Protein AF-A0A1Q4AQT3-F1 (afdb_monomer)

pLDDT: mean 72.64, std 20.9, range [32.38, 95.75]

Structure (mmCIF, N/CA/C/O backbone):
data_AF-A0A1Q4AQT3-F1
#
_entry.id   AF-A0A1Q4AQT3-F1
#
loop_
_atom_site.group_PDB
_atom_site.id
_atom_site.type_symbol
_atom_site.label_atom_id
_atom_site.label_alt_id
_atom_site.label_comp_id
_atom_site.label_asym_id
_atom_site.label_entity_id
_atom_site.label_seq_id
_atom_site.pdbx_PDB_ins_code
_atom_site.Cartn_x
_atom_site.Cartn_y
_atom_site.Cartn_z
_atom_site.occupancy
_atom_site.B_iso_or_equiv
_atom_site.auth_seq_id
_atom_site.auth_comp_id
_atom_site.auth_asym_id
_atom_site.auth_atom_id
_atom_site.pdbx_PDB_model_num
ATOM 1 N N . MET A 1 1 ? 19.530 -66.803 42.879 1.00 42.47 1 MET A N 1
ATOM 2 C CA . MET A 1 1 ? 19.784 -65.352 42.764 1.00 42.47 1 MET A CA 1
ATOM 3 C C . MET A 1 1 ? 18.442 -64.657 42.830 1.00 42.47 1 MET A C 1
ATOM 5 O O . MET A 1 1 ? 17.503 -65.133 42.209 1.00 42.47 1 MET A O 1
ATOM 9 N N . ALA A 1 2 ? 18.347 -63.687 43.731 1.00 37.94 2 ALA A N 1
ATOM 10 C CA . ALA A 1 2 ? 17.126 -63.269 44.401 1.00 37.94 2 ALA A CA 1
ATOM 11 C C . ALA A 1 2 ? 16.173 -62.442 43.528 1.00 37.94 2 ALA A C 1
ATOM 13 O O . ALA A 1 2 ? 16.599 -61.626 42.714 1.00 37.94 2 ALA A O 1
ATOM 14 N N . ALA A 1 3 ? 14.883 -62.666 43.778 1.00 33.12 3 ALA A N 1
ATOM 15 C CA . ALA A 1 3 ? 13.775 -61.797 43.427 1.00 33.12 3 ALA A CA 1
ATOM 16 C C . ALA A 1 3 ? 13.845 -60.489 44.233 1.00 33.12 3 ALA A C 1
ATOM 18 O O . ALA A 1 3 ? 14.214 -60.514 45.408 1.00 33.12 3 ALA A O 1
ATOM 19 N N . SER A 1 4 ? 13.446 -59.367 43.628 1.00 37.72 4 SER A N 1
ATOM 20 C CA . SER A 1 4 ? 13.072 -58.162 44.370 1.00 37.72 4 SER A CA 1
ATOM 21 C C . SER A 1 4 ? 11.569 -57.947 44.248 1.00 37.72 4 SER A C 1
ATOM 23 O O . SER A 1 4 ? 11.053 -57.595 43.186 1.00 37.72 4 SER A O 1
ATOM 25 N N . GLU A 1 5 ? 10.891 -58.196 45.359 1.00 35.53 5 GLU A N 1
ATOM 26 C CA . GLU A 1 5 ? 9.517 -57.808 45.635 1.00 35.53 5 GLU A CA 1
ATOM 27 C C . GLU A 1 5 ? 9.414 -56.284 45.792 1.00 35.53 5 GLU A C 1
ATOM 29 O O . GLU A 1 5 ? 10.330 -55.630 46.290 1.00 35.53 5 GLU A O 1
ATOM 34 N N . GLY A 1 6 ? 8.276 -55.721 45.388 1.00 33.94 6 GLY A N 1
ATOM 35 C CA . GLY A 1 6 ? 8.018 -54.284 45.458 1.00 33.94 6 GLY A CA 1
ATOM 36 C C . GLY A 1 6 ? 6.535 -53.941 45.352 1.00 33.94 6 GLY A C 1
ATOM 37 O O . GLY A 1 6 ? 6.125 -53.262 44.425 1.00 33.94 6 GLY A O 1
ATOM 38 N N . HIS A 1 7 ? 5.757 -54.488 46.286 1.00 34.50 7 HIS A N 1
ATOM 39 C CA . HIS A 1 7 ? 4.522 -53.957 46.883 1.00 34.50 7 HIS A CA 1
ATOM 40 C C . HIS A 1 7 ? 3.523 -53.147 46.021 1.00 34.50 7 HIS A C 1
ATOM 42 O O . HIS A 1 7 ? 3.682 -51.957 45.754 1.00 34.50 7 HIS A O 1
ATOM 48 N N . LEU A 1 8 ? 2.380 -53.791 45.759 1.00 36.34 8 LEU A N 1
ATOM 49 C CA . LEU A 1 8 ? 1.086 -53.168 45.481 1.00 36.34 8 LEU A CA 1
ATOM 50 C C . LEU A 1 8 ? 0.643 -52.313 46.682 1.00 36.34 8 LEU A C 1
ATOM 52 O O . LEU A 1 8 ? 0.476 -52.828 47.785 1.00 36.34 8 LEU A O 1
ATOM 56 N N . SER A 1 9 ? 0.386 -51.023 46.458 1.00 35.62 9 SER A N 1
ATOM 57 C CA . SER A 1 9 ? -0.357 -50.177 47.396 1.00 35.62 9 SER A CA 1
ATOM 58 C C . SER A 1 9 ? -1.504 -49.492 46.662 1.00 35.62 9 SER A C 1
ATOM 60 O O . SER A 1 9 ? -1.314 -48.625 45.811 1.00 35.62 9 SER A O 1
ATOM 62 N N . SER A 1 10 ? -2.708 -49.950 46.994 1.00 36.34 10 SER A N 1
ATOM 63 C CA . SER A 1 10 ? -3.996 -49.400 46.589 1.00 36.34 10 SER A CA 1
ATOM 64 C C . SER A 1 10 ? -4.097 -47.926 46.988 1.00 36.34 10 SER A C 1
ATOM 66 O O . SER A 1 10 ? -3.992 -47.604 48.174 1.00 36.34 10 SER A O 1
ATOM 68 N N . ARG A 1 11 ? -4.403 -47.044 46.031 1.00 34.00 11 ARG A N 1
ATOM 69 C CA . ARG A 1 11 ? -4.959 -45.717 46.320 1.00 34.00 11 ARG A CA 1
ATOM 70 C C . ARG A 1 11 ? -6.089 -45.378 45.351 1.00 34.00 11 ARG A C 1
ATOM 72 O O . ARG A 1 11 ? -5.866 -44.920 44.241 1.00 34.00 11 ARG A O 1
ATOM 79 N N . SER A 1 12 ? -7.292 -45.686 45.832 1.00 34.81 12 SER A N 1
ATOM 80 C CA . SER A 1 12 ? -8.524 -44.890 45.784 1.00 34.81 12 SER A CA 1
ATOM 81 C C . SER A 1 12 ? -8.674 -43.883 44.637 1.00 34.81 12 SER A C 1
ATOM 83 O O . SER A 1 12 ? -8.027 -42.836 44.609 1.00 34.81 12 SER A O 1
ATOM 85 N N . SER A 1 13 ? -9.627 -44.169 43.751 1.00 35.34 13 SER A N 1
ATOM 86 C CA . SER A 1 13 ? -10.216 -43.221 42.810 1.00 35.34 13 SER A CA 1
ATOM 87 C C . SER A 1 13 ? -10.950 -42.108 43.569 1.00 35.34 13 SER A C 1
ATOM 89 O O . SER A 1 13 ? -12.086 -42.290 44.005 1.00 35.34 13 SER A O 1
ATOM 91 N N . SER A 1 14 ? -10.314 -40.945 43.718 1.00 33.34 14 SER A N 1
ATOM 92 C CA . SER A 1 14 ? -10.990 -39.729 44.173 1.00 33.34 14 SER A CA 1
ATOM 93 C C . SER A 1 14 ? -11.465 -38.942 42.958 1.00 33.34 14 SER A C 1
ATOM 95 O O . SER A 1 14 ? -10.673 -38.328 42.247 1.00 33.34 14 SER A O 1
ATOM 97 N N . TRP A 1 15 ? -12.771 -38.978 42.730 1.00 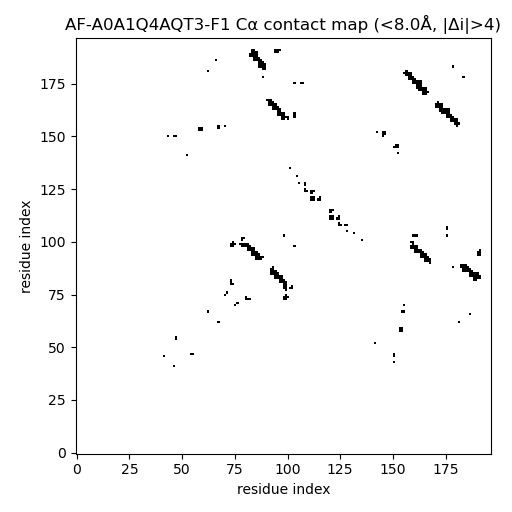33.69 15 TRP A N 1
ATOM 98 C CA . TRP A 1 15 ? -13.473 -38.074 41.832 1.00 33.69 15 TRP A CA 1
ATOM 99 C C . TRP A 1 15 ? -13.241 -36.637 42.317 1.00 33.69 15 TRP A C 1
ATOM 101 O O . TRP A 1 15 ? -13.502 -36.333 43.480 1.00 33.69 15 TRP A O 1
ATOM 111 N N . MET A 1 16 ? -12.705 -35.765 41.461 1.00 32.38 16 MET A N 1
ATOM 112 C CA . MET A 1 16 ? -12.686 -34.330 41.740 1.00 32.38 16 MET A CA 1
ATOM 113 C C . MET A 1 16 ? -14.090 -33.782 41.508 1.00 32.38 16 MET A C 1
ATOM 115 O O . MET A 1 16 ? -14.591 -33.747 40.386 1.00 32.38 16 MET A O 1
ATOM 119 N N . THR A 1 17 ? -14.724 -33.389 42.604 1.00 38.00 17 THR A N 1
ATOM 120 C CA . THR A 1 17 ? -15.973 -32.640 42.642 1.00 38.00 17 THR A CA 1
ATOM 121 C C . THR A 1 17 ? -15.803 -31.326 41.881 1.00 38.00 17 THR A C 1
ATOM 123 O O . THR A 1 17 ? -14.901 -30.544 42.177 1.00 38.00 17 THR A O 1
ATOM 126 N N . VAL A 1 18 ? -16.676 -31.079 40.906 1.00 35.31 18 VAL A N 1
ATOM 127 C CA . VAL A 1 18 ? -16.859 -29.759 40.295 1.00 35.31 18 VAL A CA 1
ATOM 128 C C . VAL A 1 18 ? -17.444 -28.844 41.367 1.00 35.31 18 VAL A C 1
ATOM 130 O O . VAL A 1 18 ? -18.598 -29.004 41.759 1.00 35.31 18 VAL A O 1
ATOM 133 N N . THR A 1 19 ? -16.643 -27.912 41.875 1.00 37.34 19 THR A N 1
ATOM 134 C CA . THR A 1 19 ? -17.128 -26.853 42.763 1.00 37.34 19 THR A CA 1
ATOM 135 C C . THR A 1 19 ? -17.865 -25.822 41.913 1.00 37.34 19 THR A C 1
ATOM 137 O O . THR A 1 19 ? -17.249 -24.983 41.261 1.00 37.34 19 THR A O 1
ATOM 140 N N . THR A 1 20 ? -19.192 -25.904 41.889 1.00 41.31 20 THR A N 1
ATOM 141 C CA . THR A 1 20 ? -20.063 -24.831 41.400 1.00 41.31 20 THR A CA 1
ATOM 142 C C . THR A 1 20 ? -19.914 -23.614 42.313 1.00 41.31 20 THR A C 1
ATOM 144 O O . THR A 1 20 ? -20.134 -23.717 43.521 1.00 41.31 20 THR A O 1
ATOM 147 N N . LEU A 1 21 ? -19.520 -22.475 41.741 1.00 38.47 21 LEU A N 1
ATOM 148 C CA . LEU A 1 21 ? -19.546 -21.175 42.414 1.00 38.47 21 LEU A CA 1
ATOM 149 C C . LEU A 1 21 ? -21.006 -20.809 42.759 1.00 38.47 21 LEU A C 1
ATOM 151 O O . LEU A 1 21 ? -21.886 -21.062 41.935 1.00 38.47 21 LEU A O 1
ATOM 155 N N . PRO A 1 22 ? -21.294 -20.245 43.945 1.00 36.78 22 PRO A N 1
ATOM 156 C CA . PRO A 1 22 ? -22.643 -19.808 44.292 1.00 36.78 22 PRO A CA 1
ATOM 157 C C . PRO A 1 22 ? -23.070 -18.608 43.429 1.00 36.78 22 PRO A C 1
ATOM 159 O O . PRO A 1 22 ? -22.355 -17.615 43.336 1.00 36.78 22 PRO A O 1
ATOM 162 N N . GLU A 1 23 ? -24.261 -18.692 42.831 1.00 45.12 23 GLU A N 1
ATOM 163 C CA . GLU A 1 23 ? -24.862 -17.734 41.878 1.00 45.12 23 GLU A CA 1
ATOM 164 C C . GLU A 1 23 ? -25.241 -16.353 42.465 1.00 45.12 23 GLU A C 1
ATOM 166 O O . GLU A 1 23 ? -26.038 -15.634 41.875 1.00 45.12 23 GLU A O 1
ATOM 171 N N . ASN A 1 24 ? -24.677 -15.933 43.601 1.00 40.66 24 ASN A N 1
ATOM 172 C CA . ASN A 1 24 ? -25.123 -14.732 44.328 1.00 40.66 24 ASN A CA 1
ATOM 173 C C . ASN A 1 24 ? -24.112 -13.570 44.389 1.00 40.66 24 ASN A C 1
ATOM 175 O O . ASN A 1 24 ? -24.280 -12.662 45.198 1.00 40.66 24 ASN A O 1
ATOM 179 N N . GLU A 1 25 ? -23.098 -13.542 43.521 1.00 39.47 25 GLU A N 1
ATOM 180 C CA . GLU A 1 25 ? -22.158 -12.404 43.403 1.00 39.47 25 GLU A CA 1
ATOM 181 C C . GLU A 1 25 ? -22.228 -11.669 42.051 1.00 39.47 25 GLU A C 1
ATOM 183 O O . GLU A 1 25 ? -21.318 -10.920 41.701 1.00 39.47 25 GLU A O 1
ATOM 188 N N . VAL A 1 26 ? -23.315 -11.832 41.287 1.00 40.09 26 VAL A N 1
ATOM 189 C CA . VAL A 1 26 ? -23.472 -11.159 39.979 1.00 40.09 26 VAL A CA 1
ATOM 190 C C . VAL A 1 26 ? -24.289 -9.857 40.037 1.00 40.09 26 VAL A C 1
ATOM 192 O O . VAL A 1 26 ? -24.262 -9.097 39.075 1.00 40.09 26 VAL A O 1
ATOM 195 N N . ASP A 1 27 ? -24.913 -9.526 41.174 1.00 37.78 27 ASP A N 1
ATOM 196 C CA . ASP A 1 27 ? -25.801 -8.349 41.303 1.00 37.78 27 ASP A CA 1
ATOM 197 C C . ASP A 1 27 ? -25.229 -7.176 42.128 1.00 37.78 27 ASP A C 1
ATOM 199 O O . ASP A 1 27 ? -25.892 -6.159 42.311 1.00 37.78 27 ASP A O 1
ATOM 203 N N . ALA A 1 28 ? -23.977 -7.246 42.594 1.00 36.47 28 ALA A N 1
ATOM 204 C CA . ALA A 1 28 ? -23.379 -6.189 43.429 1.00 36.47 28 ALA A CA 1
ATOM 205 C C . ALA A 1 28 ? -22.453 -5.202 42.684 1.00 36.47 28 ALA A C 1
ATOM 207 O O . ALA A 1 28 ? -21.802 -4.373 43.319 1.00 36.47 28 ALA A O 1
ATOM 208 N N . LEU A 1 29 ? -22.389 -5.250 41.348 1.00 34.78 29 LEU A N 1
ATOM 209 C CA . LEU A 1 29 ? -21.601 -4.304 40.533 1.00 34.78 29 LEU A CA 1
ATOM 210 C C . LEU A 1 29 ? -22.451 -3.382 39.645 1.00 34.78 29 LEU A C 1
ATOM 212 O O . LEU A 1 29 ? -21.908 -2.710 38.770 1.00 34.78 29 LEU A O 1
ATOM 216 N N . GLN A 1 30 ? -23.766 -3.311 39.875 1.00 40.88 30 GLN A N 1
ATOM 217 C CA . GLN A 1 30 ? -24.669 -2.485 39.067 1.00 40.88 30 GLN A CA 1
ATOM 218 C C . GLN A 1 30 ? -25.061 -1.125 39.657 1.00 40.88 30 GLN A C 1
ATOM 220 O O . GLN A 1 30 ? -25.761 -0.392 38.971 1.00 40.88 30 GLN A O 1
ATOM 225 N N . ASP A 1 31 ? -24.580 -0.722 40.838 1.00 39.50 31 ASP A N 1
ATOM 226 C CA . ASP A 1 31 ? -25.084 0.516 41.462 1.00 39.50 31 ASP A CA 1
ATOM 227 C C . ASP A 1 31 ? -24.009 1.383 42.140 1.00 39.50 31 ASP A C 1
ATOM 229 O O . ASP A 1 31 ? -24.097 1.786 43.299 1.00 39.50 31 ASP A O 1
ATOM 233 N N . ALA A 1 32 ? -22.965 1.712 41.378 1.00 38.25 32 ALA A N 1
ATOM 234 C CA . ALA A 1 32 ? -22.035 2.786 41.728 1.00 38.25 32 ALA A CA 1
ATOM 235 C C . ALA A 1 32 ? -21.710 3.665 40.510 1.00 38.25 32 ALA A C 1
ATOM 237 O O . ALA A 1 32 ? -20.553 3.834 40.130 1.00 38.25 32 ALA A O 1
ATOM 238 N N . SER A 1 33 ? -22.734 4.255 39.887 1.00 41.19 33 SER A N 1
ATOM 239 C CA . SER A 1 33 ? -22.542 5.392 38.975 1.00 41.19 33 SER A CA 1
ATOM 240 C C . SER A 1 33 ? -23.456 6.567 39.322 1.00 41.19 33 SER A C 1
ATOM 242 O O . SER A 1 33 ? -24.124 7.135 38.464 1.00 41.19 33 SER A O 1
ATOM 244 N N . SER A 1 34 ? -23.434 6.968 40.589 1.00 42.50 34 SER A N 1
ATOM 245 C CA . SER A 1 34 ? -23.848 8.306 41.016 1.00 42.50 34 SER A CA 1
ATOM 246 C C . SER A 1 34 ? -22.593 9.164 41.171 1.00 42.50 34 SER A C 1
ATOM 248 O O . SER A 1 34 ? -22.177 9.492 42.277 1.00 42.50 34 SER A O 1
ATOM 250 N N . VAL A 1 35 ? -21.936 9.466 40.048 1.00 43.50 35 VAL A N 1
ATOM 251 C CA . VAL A 1 35 ? -20.920 10.523 39.973 1.00 43.50 35 VAL A CA 1
ATOM 252 C C . VAL A 1 35 ? -21.455 11.562 39.001 1.00 43.50 35 VAL A C 1
ATOM 254 O O . VAL A 1 35 ? -21.313 11.439 37.785 1.00 43.50 35 VAL A O 1
ATOM 257 N N . GLU A 1 36 ? -22.125 12.566 39.558 1.00 41.94 36 GLU A N 1
ATOM 258 C CA . GLU A 1 36 ? -22.440 13.805 38.859 1.00 41.94 36 GLU A CA 1
ATOM 259 C C . GLU A 1 36 ? -21.141 14.405 38.292 1.00 41.94 36 GLU A C 1
ATOM 261 O O . GLU A 1 36 ? -20.148 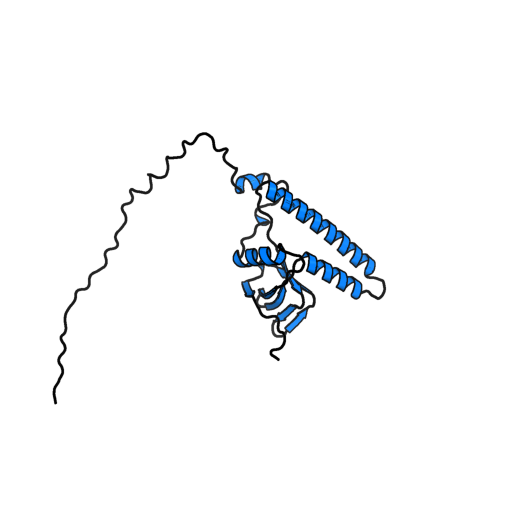14.548 39.006 1.00 41.94 36 GLU A O 1
ATOM 266 N N . GLY A 1 37 ? -21.134 14.745 36.999 1.00 40.88 37 GLY A N 1
ATOM 267 C CA . GLY A 1 37 ? -20.119 15.634 36.422 1.00 40.88 37 GLY A CA 1
ATOM 268 C C . GLY A 1 37 ? -19.136 15.055 35.399 1.00 40.88 37 GLY A C 1
ATOM 269 O O . GLY A 1 37 ? -18.230 15.775 34.991 1.00 40.88 37 GLY A O 1
ATOM 270 N N . ARG A 1 38 ? -19.289 13.815 34.917 1.00 41.56 38 ARG A N 1
ATOM 271 C CA . ARG A 1 38 ? -18.627 13.410 33.662 1.00 41.56 38 ARG A CA 1
ATOM 272 C C . ARG A 1 38 ? -19.592 13.641 32.510 1.00 41.56 38 ARG A C 1
ATOM 274 O O . ARG A 1 38 ? -20.551 12.889 32.367 1.00 41.56 38 ARG A O 1
ATOM 281 N N . GLU A 1 39 ? -19.346 14.667 31.693 1.00 42.25 39 GLU A N 1
ATOM 282 C CA . GLU A 1 39 ? -19.913 14.704 30.342 1.00 42.25 39 GLU A CA 1
ATOM 283 C C . GLU A 1 39 ? -19.622 13.345 29.704 1.00 42.25 39 GLU A C 1
ATOM 285 O O . GLU A 1 39 ? -18.462 12.961 29.539 1.00 42.25 39 GLU A O 1
ATOM 290 N N . ALA A 1 40 ? -20.672 12.566 29.448 1.00 48.94 40 ALA A N 1
ATOM 291 C CA . ALA A 1 40 ? -20.530 11.262 28.835 1.00 48.94 40 ALA A CA 1
ATOM 292 C C . ALA A 1 40 ? -19.932 11.487 27.448 1.00 48.94 40 ALA A C 1
ATOM 294 O O . ALA A 1 40 ? -20.628 11.931 26.533 1.00 48.94 40 ALA A O 1
ATOM 295 N N . THR A 1 41 ? -18.632 11.223 27.297 1.00 55.06 41 THR A N 1
ATOM 296 C CA . THR A 1 41 ? -17.989 11.266 25.990 1.00 55.06 41 THR A CA 1
ATOM 297 C C . THR A 1 41 ? -18.774 10.308 25.100 1.00 55.06 41 THR A C 1
ATOM 299 O O . THR A 1 41 ? -18.902 9.129 25.451 1.00 55.06 41 THR A O 1
ATOM 302 N N . PRO A 1 42 ? -19.383 10.785 24.001 1.00 59.44 42 PRO A N 1
ATOM 303 C CA . PRO A 1 42 ? -20.221 9.930 23.185 1.00 59.44 42 PRO A CA 1
ATOM 304 C C . PRO A 1 42 ? -19.388 8.740 22.717 1.00 59.44 42 PRO A C 1
ATOM 306 O O . PRO A 1 42 ? -18.285 8.914 22.195 1.00 59.44 42 PRO A O 1
ATOM 309 N N . SER A 1 43 ? -19.922 7.533 22.922 1.00 63.38 43 SER A N 1
ATOM 310 C CA . SER A 1 43 ? -19.322 6.298 22.413 1.00 63.38 43 SER A CA 1
ATOM 311 C C . SER A 1 43 ? -18.940 6.479 20.943 1.00 63.38 43 SER A C 1
ATOM 313 O O . SER A 1 43 ? -19.679 7.116 20.186 1.00 63.38 43 SER A O 1
ATOM 315 N N . LYS A 1 44 ? -17.824 5.881 20.506 1.00 60.00 44 LYS A N 1
ATOM 316 C CA . LYS A 1 44 ? -17.385 5.910 19.099 1.00 60.00 44 LYS A CA 1
ATOM 317 C C . LYS A 1 44 ? -18.511 5.521 18.127 1.00 60.00 44 LYS A C 1
ATOM 319 O O . LYS A 1 44 ? -18.611 6.073 17.037 1.00 60.00 44 LYS A O 1
ATOM 324 N N . VAL A 1 45 ? -19.430 4.650 18.556 1.00 58.78 45 VAL A N 1
ATOM 325 C CA . VAL A 1 45 ? -20.635 4.261 17.801 1.00 58.78 45 VAL A CA 1
ATOM 326 C C . VAL A 1 45 ? -21.606 5.434 17.592 1.00 58.78 45 VAL A C 1
ATOM 328 O O . VAL A 1 45 ? -22.173 5.584 16.512 1.00 58.78 45 VAL A O 1
ATOM 331 N N . ALA A 1 46 ? -21.797 6.283 18.605 1.00 59.03 46 ALA A N 1
ATOM 332 C CA . ALA A 1 46 ? -22.638 7.476 18.516 1.00 59.03 46 ALA A CA 1
ATOM 333 C C . ALA A 1 46 ? -21.984 8.575 17.663 1.00 59.03 46 ALA A C 1
ATOM 335 O O . ALA A 1 46 ? -22.692 9.268 16.932 1.00 59.03 46 ALA A O 1
ATOM 336 N N . LYS A 1 47 ? -20.647 8.690 17.702 1.00 61.53 47 LYS A N 1
ATOM 337 C CA . LYS A 1 47 ? -19.889 9.623 16.854 1.00 61.53 47 LYS A CA 1
ATOM 338 C C . LYS A 1 47 ? -19.973 9.258 15.359 1.00 61.53 47 LYS A C 1
ATOM 340 O O . LYS A 1 47 ? -20.228 10.141 14.549 1.00 61.53 47 LYS A O 1
ATOM 345 N N . ARG A 1 48 ? -19.896 7.966 14.993 1.00 61.75 48 ARG A N 1
ATOM 346 C CA . ARG A 1 48 ? -20.007 7.498 13.587 1.00 61.75 48 ARG A CA 1
ATOM 347 C C . ARG A 1 48 ? -21.332 7.852 12.897 1.00 61.75 48 ARG A C 1
ATOM 349 O O . ARG A 1 48 ? -21.366 8.021 11.689 1.00 61.75 48 ARG A O 1
ATOM 356 N N . LYS A 1 49 ? -22.442 8.009 13.631 1.00 63.50 49 LYS A N 1
ATOM 357 C CA . LYS A 1 49 ? -23.725 8.444 13.032 1.00 63.50 49 LYS A CA 1
ATOM 358 C C . LYS A 1 49 ? -23.730 9.911 12.579 1.00 63.50 49 LYS A C 1
ATOM 360 O O . LYS A 1 49 ? -24.635 10.310 11.854 1.00 63.50 49 LYS A O 1
ATOM 365 N N . LYS A 1 50 ? -22.764 10.709 13.037 1.00 70.00 50 LYS A N 1
ATOM 366 C CA . LYS A 1 50 ? -22.559 12.116 12.671 1.00 70.00 50 LYS A CA 1
ATOM 367 C C . LYS A 1 50 ? -21.154 12.314 12.094 1.00 70.00 50 LYS A C 1
ATOM 369 O O . LYS A 1 50 ? -20.534 13.343 12.342 1.00 70.00 50 LYS A O 1
ATOM 374 N N . ASP A 1 51 ? -20.642 11.301 11.399 1.00 77.00 51 ASP A N 1
ATOM 375 C CA . ASP A 1 51 ? -19.302 11.336 10.831 1.00 77.00 51 ASP A CA 1
ATOM 376 C C . ASP A 1 51 ? -19.211 12.459 9.774 1.00 77.00 51 ASP A C 1
ATOM 378 O O . ASP A 1 51 ? -19.960 12.422 8.792 1.00 77.00 51 ASP A O 1
ATOM 382 N N . PRO A 1 52 ? -18.347 13.475 9.964 1.00 80.56 52 PRO A N 1
ATOM 383 C CA . PRO A 1 52 ? -18.241 14.607 9.042 1.00 80.56 52 PRO A CA 1
ATOM 384 C C . PRO A 1 52 ? -17.684 14.208 7.670 1.00 80.56 52 PRO A C 1
ATOM 386 O O . PRO A 1 52 ? -17.865 14.950 6.707 1.00 80.56 52 PRO A O 1
ATOM 389 N N . ASP A 1 53 ? -17.030 13.049 7.576 1.00 82.56 53 ASP A N 1
ATOM 390 C CA . ASP A 1 53 ? -16.447 12.523 6.345 1.00 82.56 53 ASP A CA 1
ATOM 391 C C . ASP A 1 53 ? -17.390 11.526 5.642 1.00 82.56 53 ASP A C 1
ATOM 393 O O . ASP A 1 53 ? -17.051 10.985 4.592 1.00 82.56 53 ASP A O 1
ATOM 397 N N . GLY A 1 54 ? -18.584 11.280 6.203 1.00 84.50 54 GLY A N 1
ATOM 398 C CA . GLY A 1 54 ? -19.593 10.386 5.624 1.00 84.50 54 GLY A CA 1
ATOM 399 C C . GLY A 1 54 ? -19.235 8.900 5.688 1.00 84.50 54 GLY A C 1
ATOM 400 O O . GLY A 1 54 ? -19.873 8.098 5.007 1.00 84.50 54 GLY A O 1
ATOM 401 N N . LEU A 1 55 ? -18.232 8.532 6.491 1.00 84.19 55 LEU A N 1
ATOM 402 C CA . LEU A 1 55 ? -17.775 7.153 6.624 1.00 84.19 55 LEU A CA 1
ATOM 403 C C . LEU A 1 55 ? -18.795 6.293 7.381 1.00 84.19 55 LEU A C 1
ATOM 405 O O . LEU A 1 55 ? -19.384 6.682 8.391 1.00 84.19 55 LEU A O 1
ATOM 409 N N . THR A 1 56 ? -18.982 5.091 6.866 1.00 83.12 56 THR A N 1
ATOM 410 C CA . THR A 1 56 ? -19.933 4.075 7.309 1.00 83.12 56 THR A CA 1
ATOM 411 C C . THR A 1 56 ? -19.223 2.968 8.088 1.00 83.12 56 THR A C 1
ATOM 413 O O . THR A 1 56 ? -18.024 3.036 8.349 1.00 83.12 56 THR A O 1
ATOM 416 N N . LYS A 1 57 ? -19.952 1.936 8.534 1.00 78.25 57 LYS A N 1
ATOM 417 C CA . LYS A 1 57 ? -19.326 0.801 9.236 1.00 78.25 57 LYS A CA 1
ATOM 418 C C . LYS A 1 57 ? -18.525 -0.064 8.261 1.00 78.25 57 LYS A C 1
ATOM 420 O O . LYS A 1 57 ? -17.528 -0.659 8.654 1.00 78.25 57 LYS A O 1
ATOM 425 N N . GLU A 1 58 ? -18.975 -0.114 7.017 1.00 80.38 58 GLU A N 1
ATOM 426 C CA . GLU A 1 58 ? -18.422 -0.882 5.911 1.00 80.38 58 GLU A CA 1
ATOM 427 C C . GLU A 1 58 ? -17.011 -0.400 5.538 1.00 80.38 58 GLU A C 1
ATOM 429 O O . GLU A 1 58 ? -16.178 -1.209 5.146 1.00 80.38 58 GLU A O 1
ATOM 434 N N . ASP A 1 59 ? -16.700 0.875 5.792 1.00 80.75 59 ASP A N 1
ATOM 435 C CA . ASP A 1 59 ? -15.352 1.446 5.649 1.00 80.75 59 ASP A CA 1
ATOM 436 C C . ASP A 1 59 ? -14.360 0.937 6.720 1.00 80.75 59 ASP A C 1
ATOM 438 O O . ASP A 1 59 ? -13.164 1.233 6.682 1.00 80.75 59 ASP A O 1
ATOM 442 N N . PHE A 1 60 ? -14.841 0.152 7.693 1.00 80.69 60 PHE A N 1
ATOM 443 C CA . PHE A 1 60 ? -14.048 -0.446 8.765 1.00 80.69 60 PHE A CA 1
ATOM 444 C C . PHE A 1 60 ? -14.233 -1.973 8.791 1.00 80.69 60 PHE A C 1
ATOM 446 O O . PHE A 1 60 ? -14.822 -2.497 9.746 1.00 80.69 60 PHE A O 1
ATOM 453 N N . PRO A 1 61 ? -13.733 -2.705 7.776 1.00 74.12 61 PRO A N 1
ATOM 454 C CA . PRO A 1 61 ? -13.817 -4.162 7.754 1.00 74.12 61 PRO A CA 1
ATOM 455 C C . PRO A 1 61 ? -13.071 -4.784 8.950 1.00 74.12 61 PRO A C 1
ATOM 457 O O . PRO A 1 61 ? -12.180 -4.133 9.506 1.00 74.12 61 PRO A O 1
ATOM 460 N N . PRO A 1 62 ? -13.425 -6.017 9.373 1.00 64.25 62 PRO A N 1
ATOM 461 C CA . PRO A 1 62 ? -12.659 -6.798 10.348 1.00 64.25 62 PRO A CA 1
ATOM 462 C C . PRO A 1 62 ? -11.224 -7.034 9.860 1.00 64.25 62 PRO A C 1
ATOM 464 O O . PRO A 1 62 ? -11.019 -7.272 8.675 1.00 64.25 62 PRO A O 1
ATOM 467 N N . ARG A 1 63 ? -10.239 -6.971 10.764 1.00 71.31 63 ARG A N 1
ATOM 468 C CA . ARG A 1 63 ? -8.815 -6.864 10.395 1.00 71.31 63 ARG A CA 1
ATOM 469 C C . ARG A 1 63 ? -7.958 -7.881 11.131 1.00 71.31 63 ARG A C 1
ATOM 471 O O . ARG A 1 63 ? -8.223 -8.199 12.291 1.00 71.31 63 ARG A O 1
ATOM 478 N N . ASP A 1 64 ? -6.874 -8.297 10.484 1.00 83.69 64 ASP A N 1
ATOM 479 C CA . ASP A 1 64 ? -5.691 -8.779 11.192 1.00 83.69 64 ASP A CA 1
ATOM 480 C C . ASP A 1 64 ? -5.025 -7.575 11.878 1.00 83.69 64 ASP A C 1
ATOM 482 O O . ASP A 1 64 ? -4.330 -6.773 11.250 1.00 83.69 64 ASP A O 1
ATOM 486 N N . PHE A 1 65 ? -5.281 -7.435 13.180 1.00 82.56 65 PHE A N 1
ATOM 487 C CA . PHE A 1 65 ? -4.755 -6.339 13.992 1.00 82.56 65 PHE A CA 1
ATOM 488 C C . PHE A 1 65 ? -3.220 -6.279 13.979 1.00 82.56 65 PHE A C 1
ATOM 490 O O . PHE A 1 65 ? -2.648 -5.192 14.000 1.00 82.56 65 PHE A O 1
ATOM 497 N N . ALA A 1 66 ? -2.536 -7.427 13.934 1.00 86.38 66 ALA A N 1
ATOM 498 C CA . ALA A 1 66 ? -1.078 -7.456 13.965 1.00 86.38 66 ALA A CA 1
ATOM 499 C C . ALA A 1 66 ? -0.486 -6.932 12.650 1.00 86.38 66 ALA A C 1
ATOM 501 O O . ALA A 1 66 ? 0.462 -6.143 12.674 1.00 86.38 66 ALA A O 1
ATOM 502 N N . LEU A 1 67 ? -1.082 -7.313 11.517 1.00 86.94 67 LEU A N 1
ATOM 503 C CA . LEU A 1 67 ? -0.706 -6.781 10.210 1.00 86.94 67 LEU A CA 1
ATOM 504 C C . LEU A 1 67 ? -0.975 -5.277 10.121 1.00 86.94 67 LEU A C 1
ATOM 506 O O . LEU A 1 67 ? -0.141 -4.527 9.623 1.00 86.94 67 LEU A O 1
ATOM 510 N N . GLU A 1 68 ? -2.112 -4.817 10.637 1.00 80.69 68 GLU A N 1
ATOM 511 C CA . GLU A 1 68 ? -2.448 -3.396 10.639 1.00 80.69 68 GLU A CA 1
ATOM 512 C C . GLU A 1 68 ? -1.470 -2.572 11.479 1.00 80.69 68 GLU A C 1
ATOM 514 O O . GLU A 1 68 ? -0.990 -1.545 11.010 1.00 80.69 68 GLU A O 1
ATOM 519 N N . VAL A 1 69 ? -1.125 -3.026 12.687 1.00 81.00 69 VAL A N 1
ATOM 520 C CA . VAL A 1 69 ? -0.126 -2.351 13.528 1.00 81.00 69 VAL A CA 1
ATOM 521 C C . VAL A 1 69 ? 1.225 -2.305 12.822 1.00 81.00 69 VAL A C 1
ATOM 523 O O . VAL A 1 69 ? 1.872 -1.259 12.804 1.00 81.00 69 VAL A O 1
ATOM 526 N N . LEU A 1 70 ? 1.644 -3.411 12.205 1.00 83.25 70 LEU A N 1
ATOM 527 C CA . LEU A 1 70 ? 2.883 -3.454 11.438 1.00 83.25 70 LEU A CA 1
ATOM 528 C C . LEU A 1 70 ? 2.872 -2.423 10.304 1.00 83.25 70 LEU A C 1
ATOM 530 O O . LEU A 1 70 ? 3.841 -1.677 10.147 1.00 83.25 70 LEU A O 1
ATOM 534 N N . LEU A 1 71 ? 1.794 -2.380 9.521 1.00 78.12 71 LEU A N 1
ATOM 535 C CA . LEU A 1 71 ? 1.647 -1.434 8.423 1.00 78.12 71 LEU A CA 1
ATOM 536 C C . LEU A 1 71 ? 1.548 -0.001 8.945 1.00 78.12 71 LEU A C 1
ATOM 538 O O . LEU A 1 71 ? 2.196 0.862 8.384 1.00 78.12 71 LEU A O 1
ATOM 542 N N . GLY A 1 72 ? 0.861 0.270 10.051 1.00 71.69 72 GLY A N 1
ATOM 543 C CA . GLY A 1 72 ? 0.857 1.595 10.677 1.00 71.69 72 GLY A CA 1
ATOM 544 C C . GLY A 1 72 ? 2.264 2.045 11.084 1.00 71.69 72 GLY A C 1
ATOM 545 O O . GLY A 1 72 ? 2.679 3.156 10.781 1.00 71.69 72 GLY A O 1
ATOM 546 N N . LEU A 1 73 ? 3.066 1.164 11.688 1.00 68.50 73 LEU A N 1
ATOM 547 C CA . LEU A 1 73 ? 4.440 1.494 12.086 1.00 68.50 73 LEU A CA 1
ATOM 548 C C . LEU A 1 73 ? 5.383 1.667 10.887 1.00 68.50 73 LEU A C 1
ATOM 550 O O . LEU A 1 73 ? 6.249 2.536 10.887 1.00 68.50 73 LEU A O 1
ATOM 554 N N . THR A 1 74 ? 5.249 0.836 9.859 1.00 62.28 74 THR A N 1
ATOM 555 C CA . THR A 1 74 ? 6.164 0.864 8.708 1.00 62.28 74 THR A CA 1
ATOM 556 C C . THR A 1 74 ? 5.737 1.868 7.646 1.00 62.28 74 THR A C 1
ATOM 558 O O . THR A 1 74 ? 6.594 2.520 7.067 1.00 62.28 74 THR A O 1
ATOM 561 N N . VAL A 1 75 ? 4.441 2.050 7.418 1.00 59.44 75 VAL A N 1
ATOM 562 C CA . VAL A 1 75 ? 3.881 2.916 6.375 1.00 59.44 75 VAL A CA 1
ATOM 563 C C . VAL A 1 75 ? 3.666 4.337 6.902 1.00 59.44 75 VAL A C 1
ATOM 565 O O . VAL A 1 75 ? 4.007 5.252 6.172 1.00 59.44 75 VAL A O 1
ATOM 568 N N . ASP A 1 76 ? 3.211 4.580 8.140 1.00 57.97 76 ASP A N 1
ATOM 569 C CA . ASP A 1 76 ? 2.929 5.965 8.586 1.00 57.97 76 ASP A CA 1
ATOM 570 C C . ASP A 1 76 ? 4.137 6.716 9.181 1.00 57.97 76 ASP A C 1
ATOM 572 O O . ASP A 1 76 ? 4.100 7.945 9.268 1.00 57.97 76 ASP A O 1
ATOM 576 N N . LEU A 1 77 ? 5.220 6.036 9.588 1.00 52.12 77 LEU A N 1
ATOM 577 C CA . LEU A 1 77 ? 6.342 6.707 10.272 1.00 52.12 77 LEU A CA 1
ATOM 578 C C . LEU A 1 77 ? 7.344 7.400 9.327 1.00 52.12 77 LEU A C 1
ATOM 580 O O . LEU A 1 77 ? 8.056 8.300 9.771 1.00 52.12 77 LEU A O 1
ATOM 584 N N . SER A 1 78 ? 7.419 7.015 8.046 1.00 62.94 78 SER A N 1
ATOM 585 C CA . SER A 1 78 ? 8.218 7.702 7.014 1.00 62.94 78 SER A CA 1
ATOM 586 C C . SER A 1 78 ? 7.930 7.148 5.615 1.00 62.94 78 SER A C 1
ATOM 588 O O . SER A 1 78 ? 7.764 5.943 5.439 1.00 62.94 78 SER A O 1
ATOM 590 N N . VAL A 1 79 ? 7.960 8.010 4.592 1.00 64.62 79 VAL A N 1
ATOM 591 C CA . VAL A 1 79 ? 7.850 7.615 3.170 1.00 64.62 79 VAL A CA 1
ATOM 592 C C . VAL A 1 79 ? 8.997 6.691 2.737 1.00 64.62 79 VAL A C 1
ATOM 594 O O . VAL A 1 79 ? 8.828 5.904 1.806 1.00 64.62 79 VAL A O 1
ATOM 597 N N . ASP A 1 80 ? 10.136 6.753 3.429 1.00 72.38 80 ASP A N 1
ATOM 598 C CA . ASP A 1 80 ? 11.341 5.984 3.101 1.00 72.38 80 ASP A CA 1
ATOM 599 C C . ASP A 1 80 ? 11.429 4.633 3.824 1.00 72.38 80 ASP A C 1
ATOM 601 O O . ASP A 1 80 ? 12.348 3.850 3.571 1.00 72.38 80 ASP A O 1
ATOM 605 N N . ASN A 1 81 ? 10.478 4.329 4.707 1.00 81.06 81 ASN A N 1
ATOM 606 C CA . ASN A 1 81 ? 10.438 3.038 5.374 1.00 81.06 81 ASN A CA 1
ATOM 607 C C . ASN A 1 81 ? 10.086 1.926 4.379 1.00 81.06 81 ASN A C 1
ATOM 609 O O . ASN A 1 81 ? 9.175 2.038 3.553 1.00 81.06 81 ASN A O 1
ATOM 613 N N . ALA A 1 82 ? 10.818 0.826 4.496 1.00 86.69 82 ALA A N 1
ATOM 614 C CA . ALA A 1 82 ? 10.691 -0.329 3.633 1.00 86.69 82 ALA A CA 1
ATOM 615 C C . ALA A 1 82 ? 10.934 -1.599 4.450 1.00 86.69 82 ALA A C 1
ATOM 617 O O . ALA A 1 82 ? 11.855 -1.644 5.266 1.00 86.69 82 ALA A O 1
ATOM 618 N N . ILE A 1 83 ? 10.126 -2.635 4.227 1.00 88.25 83 ILE A N 1
ATOM 619 C CA . ILE A 1 83 ? 10.264 -3.908 4.936 1.00 88.25 83 ILE A CA 1
ATOM 620 C C . ILE A 1 83 ? 10.107 -5.088 3.982 1.00 88.25 83 ILE A C 1
ATOM 622 O O . ILE A 1 83 ? 9.168 -5.148 3.194 1.00 88.25 83 ILE A O 1
ATOM 626 N N . GLY A 1 84 ? 11.037 -6.040 4.052 1.00 91.62 84 GLY A N 1
ATOM 627 C CA . GLY A 1 84 ? 10.897 -7.316 3.357 1.00 91.62 84 GLY A CA 1
ATOM 628 C C . GLY A 1 84 ? 9.745 -8.109 3.965 1.00 91.62 84 GLY A C 1
ATOM 629 O O . GLY A 1 84 ? 9.725 -8.344 5.177 1.00 91.62 84 GLY A O 1
ATOM 630 N N . MET A 1 85 ? 8.784 -8.504 3.139 1.00 92.31 85 MET A N 1
ATOM 631 C CA . MET A 1 85 ? 7.582 -9.185 3.596 1.00 92.31 85 MET A CA 1
ATOM 632 C C . MET A 1 85 ? 7.084 -10.170 2.549 1.00 92.31 85 MET A C 1
ATOM 634 O O . MET A 1 85 ? 7.193 -9.938 1.345 1.00 92.31 85 MET A O 1
ATOM 638 N N . SER A 1 86 ? 6.489 -11.251 3.040 1.00 95.12 86 SER A N 1
ATOM 639 C CA . SER A 1 86 ? 5.753 -12.208 2.228 1.00 95.12 86 SER A CA 1
ATOM 640 C C . SER A 1 86 ? 4.305 -12.297 2.693 1.00 95.12 86 SER A C 1
ATOM 642 O O . SER A 1 86 ? 4.029 -12.242 3.891 1.00 95.12 86 SER A O 1
ATOM 644 N N . VAL A 1 87 ? 3.379 -12.438 1.751 1.00 94.75 87 VAL A N 1
ATOM 645 C CA . VAL A 1 87 ? 1.945 -12.594 2.007 1.00 94.75 87 VAL A CA 1
ATOM 646 C C . VAL A 1 87 ? 1.379 -13.719 1.155 1.00 94.75 87 VAL A C 1
ATOM 648 O O . VAL A 1 87 ? 1.831 -13.957 0.036 1.00 94.75 87 VAL A O 1
ATOM 651 N N . VAL A 1 88 ? 0.373 -14.407 1.680 1.00 95.12 88 VAL A N 1
ATOM 652 C CA . VAL A 1 88 ? -0.409 -15.398 0.945 1.00 95.12 88 VAL A CA 1
ATOM 653 C C . VAL A 1 88 ? -1.759 -14.783 0.626 1.00 95.12 88 VAL A C 1
ATOM 655 O O . VAL A 1 88 ? -2.492 -14.409 1.540 1.00 95.12 88 VAL A O 1
ATOM 658 N N . SER A 1 89 ? -2.083 -14.690 -0.662 1.00 94.38 89 SER A N 1
ATOM 659 C CA . SER A 1 89 ? -3.355 -14.153 -1.136 1.00 94.38 89 SER A CA 1
ATOM 660 C C . SER A 1 89 ? -3.942 -15.039 -2.224 1.00 94.38 89 SER A C 1
ATOM 662 O O . SER A 1 89 ? -3.279 -15.328 -3.220 1.00 94.38 89 SER A O 1
ATOM 664 N N . SER A 1 90 ? -5.173 -15.518 -2.019 1.00 91.44 90 SER A N 1
ATOM 665 C CA . SER A 1 90 ? -5.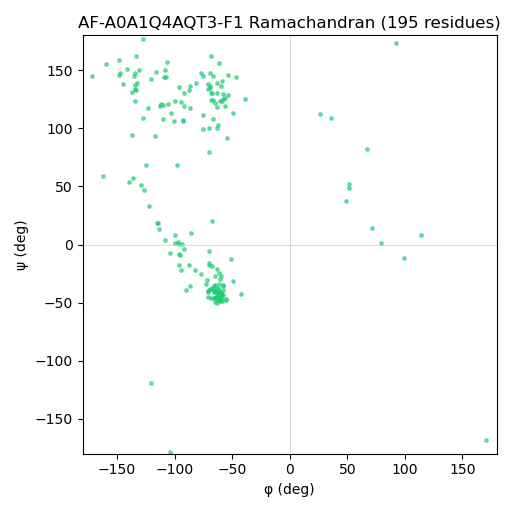865 -16.431 -2.948 1.00 91.44 90 SER A CA 1
ATOM 666 C C . SER A 1 90 ? -5.014 -17.638 -3.395 1.00 91.44 90 SER A C 1
ATOM 668 O O . SER A 1 90 ? -5.048 -18.051 -4.552 1.00 91.44 90 SER A O 1
ATOM 670 N N . GLY A 1 91 ? -4.211 -18.195 -2.481 1.00 90.44 91 GLY A N 1
ATOM 671 C CA . GLY A 1 91 ? -3.310 -19.323 -2.756 1.00 90.44 91 GLY A CA 1
ATOM 672 C C . GLY A 1 91 ? -1.990 -18.962 -3.454 1.00 90.44 91 GLY A C 1
ATOM 673 O O . GLY A 1 91 ? -1.189 -19.856 -3.716 1.00 90.44 91 GLY A O 1
ATOM 674 N N . MET A 1 92 ? -1.737 -17.682 -3.732 1.00 94.06 92 MET A N 1
ATOM 675 C CA . MET A 1 92 ? -0.477 -17.184 -4.290 1.00 94.06 92 MET A CA 1
ATOM 676 C C . MET A 1 92 ? 0.433 -16.684 -3.170 1.00 94.06 92 MET A C 1
ATOM 678 O O . MET A 1 92 ? -0.025 -15.949 -2.295 1.00 94.06 92 MET A O 1
ATOM 682 N N . LEU A 1 93 ? 1.718 -17.041 -3.215 1.00 95.19 93 LEU A N 1
ATOM 683 C CA . LEU A 1 93 ? 2.730 -16.464 -2.328 1.00 95.19 93 LEU A CA 1
ATOM 684 C C . LEU A 1 93 ? 3.352 -15.252 -3.022 1.00 95.19 93 LEU A C 1
ATOM 686 O O . LEU A 1 93 ? 3.952 -15.379 -4.084 1.00 95.19 93 LEU A O 1
ATOM 690 N N . ILE A 1 94 ? 3.219 -14.081 -2.418 1.00 95.50 94 ILE A N 1
ATOM 691 C CA . ILE A 1 94 ? 3.777 -12.825 -2.916 1.00 95.50 94 ILE A CA 1
ATOM 692 C C . ILE A 1 94 ? 4.867 -12.405 -1.938 1.00 95.50 94 ILE A C 1
ATOM 694 O O . ILE A 1 94 ? 4.569 -12.180 -0.768 1.00 95.50 94 ILE A O 1
ATOM 698 N N . SER A 1 95 ? 6.109 -12.293 -2.394 1.00 95.56 95 SER A N 1
ATOM 699 C CA . SER A 1 95 ? 7.234 -11.785 -1.602 1.00 95.56 95 SER A CA 1
ATOM 700 C C . SER A 1 95 ? 7.772 -10.500 -2.217 1.00 95.56 95 SER A C 1
ATOM 702 O O . SER A 1 95 ? 7.692 -10.310 -3.426 1.00 95.56 95 SER A O 1
ATOM 704 N N . GLY A 1 96 ? 8.288 -9.580 -1.410 1.00 94.12 96 GLY A N 1
ATOM 705 C CA . GLY A 1 96 ? 8.833 -8.323 -1.917 1.00 94.12 96 GLY A CA 1
ATOM 706 C C . GLY A 1 96 ? 9.161 -7.339 -0.807 1.00 94.12 96 GLY A C 1
ATOM 707 O O . GLY A 1 96 ? 9.145 -7.677 0.378 1.00 94.12 96 GLY A O 1
ATOM 708 N N . ILE A 1 97 ? 9.436 -6.097 -1.193 1.00 92.75 97 ILE A N 1
ATOM 709 C CA . ILE A 1 97 ? 9.690 -5.014 -0.247 1.00 92.75 97 ILE A CA 1
ATOM 710 C C . ILE A 1 97 ? 8.415 -4.183 -0.124 1.00 92.75 97 ILE A C 1
ATOM 712 O O . ILE A 1 9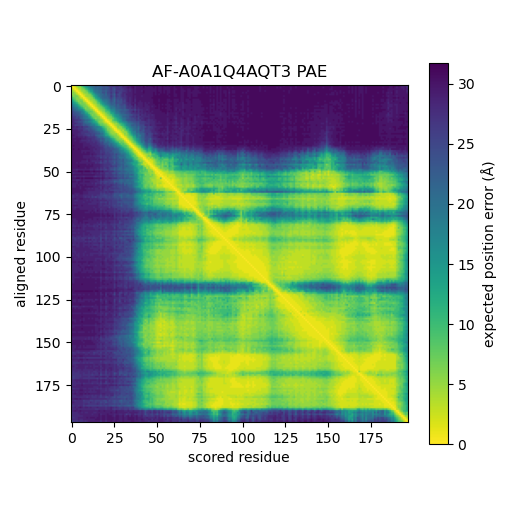7 ? 8.069 -3.428 -1.035 1.00 92.75 97 ILE A O 1
ATOM 716 N N . ALA A 1 98 ? 7.712 -4.323 0.995 1.00 91.62 98 ALA A N 1
ATOM 717 C CA . ALA A 1 98 ? 6.576 -3.480 1.322 1.00 91.62 98 ALA A CA 1
ATOM 718 C C . ALA A 1 98 ? 7.055 -2.052 1.606 1.00 91.62 98 ALA A C 1
ATOM 720 O O . ALA A 1 98 ? 8.007 -1.841 2.359 1.00 91.62 98 ALA A O 1
ATOM 721 N N . ILE A 1 99 ? 6.402 -1.082 0.974 1.00 89.62 99 ILE A N 1
ATOM 722 C CA . ILE A 1 99 ? 6.748 0.340 1.012 1.00 89.62 99 ILE A CA 1
ATOM 723 C C . ILE A 1 99 ? 5.503 1.191 1.250 1.00 89.62 99 ILE A C 1
ATOM 725 O O . ILE A 1 99 ? 4.368 0.764 1.013 1.00 89.62 99 ILE A O 1
ATOM 729 N N . HIS A 1 100 ? 5.709 2.439 1.666 1.00 87.31 100 HIS A N 1
ATOM 730 C CA . HIS A 1 100 ? 4.614 3.388 1.812 1.00 87.31 100 HIS A CA 1
ATOM 731 C C . HIS A 1 100 ? 3.885 3.614 0.472 1.00 87.31 100 HIS A C 1
ATOM 733 O O . HIS A 1 100 ? 4.510 3.843 -0.564 1.00 87.31 100 HIS A O 1
ATOM 739 N N . ARG A 1 101 ? 2.540 3.649 0.496 1.00 86.12 101 ARG A N 1
ATOM 740 C CA . ARG A 1 101 ? 1.681 4.045 -0.644 1.00 86.12 101 ARG A CA 1
ATOM 741 C C . ARG A 1 101 ? 2.190 5.273 -1.418 1.00 86.12 101 ARG A C 1
ATOM 743 O O . ARG A 1 101 ? 2.129 5.272 -2.644 1.00 86.12 101 ARG A O 1
ATOM 750 N N . LYS A 1 102 ? 2.672 6.317 -0.728 1.00 84.44 102 LYS A N 1
ATOM 751 C CA . LYS A 1 102 ? 3.200 7.536 -1.360 1.00 84.44 102 LYS A CA 1
ATOM 752 C C . LYS A 1 102 ? 4.408 7.216 -2.225 1.00 84.44 102 LYS A C 1
ATOM 754 O O . LYS A 1 102 ? 4.405 7.540 -3.409 1.00 84.44 102 LYS A O 1
ATOM 759 N N . LYS A 1 103 ? 5.353 6.448 -1.677 1.00 88.12 103 LYS A N 1
ATOM 760 C CA . LYS A 1 103 ? 6.517 5.979 -2.422 1.00 88.12 103 LYS A CA 1
ATOM 761 C C . LYS A 1 103 ? 6.136 5.102 -3.610 1.00 88.12 103 LYS A C 1
ATOM 763 O O . LYS A 1 103 ? 6.689 5.253 -4.694 1.00 88.12 103 LYS A O 1
ATOM 768 N N . TRP A 1 104 ? 5.168 4.209 -3.431 1.00 91.25 104 TRP A N 1
ATOM 769 C CA . TRP A 1 104 ? 4.690 3.346 -4.510 1.00 91.25 104 TRP A CA 1
ATOM 770 C C . TRP A 1 104 ? 4.094 4.147 -5.675 1.00 91.25 104 TRP A C 1
ATOM 772 O O . TRP A 1 104 ? 4.379 3.854 -6.833 1.00 91.25 104 TRP A O 1
ATOM 782 N N . LEU A 1 105 ? 3.313 5.194 -5.385 1.00 88.06 105 LEU A N 1
ATOM 783 C CA . LEU A 1 105 ? 2.734 6.063 -6.412 1.00 88.06 105 LEU A CA 1
ATOM 784 C C . LEU A 1 105 ? 3.793 6.923 -7.117 1.00 88.06 105 LEU A C 1
ATOM 786 O O . LEU A 1 105 ? 3.720 7.063 -8.336 1.00 88.06 105 LEU A O 1
ATOM 790 N N . GLU A 1 106 ? 4.800 7.429 -6.395 1.00 88.50 106 GLU A N 1
ATOM 791 C CA . GLU A 1 106 ? 5.964 8.100 -7.001 1.00 88.50 106 GLU A CA 1
ATOM 792 C C . GLU A 1 106 ? 6.661 7.190 -8.025 1.00 88.50 106 GLU A C 1
ATOM 794 O O . GLU A 1 106 ? 6.938 7.602 -9.155 1.00 88.50 106 GLU A O 1
ATOM 799 N N . LEU A 1 107 ? 6.905 5.930 -7.648 1.00 91.81 107 LEU A N 1
ATOM 800 C CA . LEU A 1 107 ? 7.532 4.939 -8.523 1.00 91.81 107 LEU A CA 1
ATOM 801 C C . LEU A 1 107 ? 6.630 4.572 -9.711 1.00 91.81 107 LEU A C 1
ATOM 803 O O . LEU A 1 107 ? 7.128 4.424 -10.826 1.00 91.81 107 LEU A O 1
ATOM 807 N N . LEU A 1 108 ? 5.312 4.469 -9.509 1.00 90.38 108 LEU A N 1
ATOM 808 C CA . LEU A 1 108 ? 4.363 4.203 -10.593 1.00 90.38 108 LEU A CA 1
ATOM 809 C C . LEU A 1 108 ? 4.360 5.342 -11.620 1.00 90.38 108 LEU A C 1
ATOM 811 O O . LEU A 1 108 ? 4.407 5.094 -12.824 1.00 90.38 108 LEU A O 1
ATOM 815 N N . VAL A 1 109 ? 4.336 6.596 -11.158 1.00 87.75 109 VAL A N 1
ATOM 816 C CA . VAL A 1 109 ? 4.414 7.778 -12.030 1.00 87.75 109 VAL A CA 1
ATOM 817 C C . VAL A 1 109 ? 5.714 7.754 -12.835 1.00 87.75 109 VAL A C 1
ATOM 819 O O . VAL A 1 109 ? 5.684 8.008 -14.041 1.00 87.75 109 VAL A O 1
ATOM 822 N N . ALA A 1 110 ? 6.841 7.409 -12.205 1.00 88.88 110 ALA A N 1
ATOM 823 C CA . ALA A 1 110 ? 8.120 7.257 -12.896 1.00 88.88 110 ALA A CA 1
ATOM 824 C C . ALA A 1 110 ? 8.067 6.164 -13.980 1.00 88.88 110 ALA A C 1
ATOM 826 O O . ALA A 1 110 ? 8.453 6.424 -15.118 1.00 88.88 110 ALA A O 1
ATOM 827 N N . GLN A 1 111 ? 7.490 4.993 -13.682 1.00 87.88 111 GLN A N 1
ATOM 828 C CA . GLN A 1 111 ? 7.320 3.914 -14.665 1.00 87.88 111 GLN A CA 1
ATOM 829 C C . GLN A 1 111 ? 6.446 4.319 -15.856 1.00 87.88 111 GLN A C 1
ATOM 831 O O . GLN A 1 111 ? 6.778 3.990 -16.992 1.00 87.88 111 GLN A O 1
ATOM 836 N N . ILE A 1 112 ? 5.359 5.064 -15.634 1.00 85.44 112 ILE A N 1
ATOM 837 C CA . ILE A 1 112 ? 4.494 5.558 -16.721 1.00 85.44 112 ILE A CA 1
ATOM 838 C C . ILE A 1 112 ? 5.253 6.549 -17.618 1.00 85.44 112 ILE A C 1
ATOM 840 O O . ILE A 1 112 ? 5.106 6.515 -18.845 1.00 85.44 112 ILE A O 1
ATOM 844 N N . LYS A 1 113 ? 6.076 7.426 -17.023 1.00 83.19 113 LYS A N 1
ATOM 845 C CA . LYS A 1 113 ? 6.943 8.349 -17.776 1.00 83.19 113 LYS A CA 1
ATOM 846 C C . LYS A 1 113 ? 7.949 7.573 -18.623 1.00 83.19 113 LYS A C 1
ATOM 848 O O . LYS A 1 113 ? 8.092 7.860 -19.808 1.00 83.19 113 LYS A O 1
ATOM 853 N N . ASP A 1 114 ? 8.593 6.566 -18.038 1.00 84.00 114 ASP A N 1
ATOM 854 C CA . ASP A 1 114 ? 9.572 5.735 -18.736 1.00 84.00 114 ASP A CA 1
ATOM 855 C C . ASP A 1 114 ? 8.956 4.889 -19.858 1.00 84.00 114 ASP A C 1
ATOM 857 O O . ASP A 1 114 ? 9.582 4.719 -20.905 1.00 84.00 114 ASP A O 1
ATOM 861 N N . ALA A 1 115 ? 7.727 4.399 -19.673 1.00 80.94 115 ALA A N 1
ATOM 862 C CA . ALA A 1 115 ? 7.034 3.549 -20.638 1.00 80.94 115 ALA A CA 1
ATOM 863 C C . ALA A 1 115 ? 6.597 4.276 -21.921 1.00 80.94 115 ALA A C 1
ATOM 865 O O . ALA A 1 115 ? 6.323 3.618 -22.920 1.00 80.94 115 ALA A O 1
ATOM 866 N N . GLY A 1 116 ? 6.530 5.610 -21.931 1.00 70.31 116 GLY A N 1
ATOM 867 C CA . GLY A 1 116 ? 6.197 6.372 -23.141 1.00 70.31 116 GLY A CA 1
ATOM 868 C C . GLY A 1 116 ? 7.209 7.439 -23.490 1.00 70.31 116 GLY A C 1
ATOM 869 O O . GLY A 1 116 ? 6.837 8.548 -23.883 1.00 70.31 116 GLY A O 1
ATOM 870 N N . LYS A 1 117 ? 8.487 7.048 -23.447 1.00 65.25 117 LYS A N 1
ATOM 871 C CA . LYS A 1 117 ? 9.618 7.767 -24.054 1.00 65.25 117 LYS A CA 1
ATOM 872 C C . LYS A 1 117 ? 9.403 8.140 -25.535 1.00 65.25 117 LYS A C 1
ATOM 874 O O . LYS A 1 117 ? 10.092 9.028 -26.023 1.00 65.25 117 LYS A O 1
ATOM 879 N N . ASP A 1 118 ? 8.383 7.582 -26.191 1.00 66.88 118 ASP A N 1
ATOM 880 C CA . ASP A 1 118 ? 7.939 7.930 -27.549 1.00 66.88 118 ASP A CA 1
ATOM 881 C C . ASP A 1 118 ? 6.943 9.119 -27.611 1.00 66.88 118 ASP A C 1
ATOM 883 O O . ASP A 1 118 ? 6.362 9.399 -28.658 1.00 66.88 118 ASP A O 1
ATOM 887 N N . GLY A 1 119 ? 6.724 9.840 -26.502 1.00 61.38 119 GLY A N 1
ATOM 888 C CA . GLY A 1 119 ? 6.051 11.152 -26.470 1.00 61.38 119 GLY A CA 1
ATOM 889 C C . GLY A 1 119 ? 4.569 11.157 -26.072 1.00 61.38 119 GLY A C 1
ATOM 890 O O . GLY A 1 119 ? 4.034 12.219 -25.756 1.00 61.38 119 GLY A O 1
ATOM 891 N N . ASN A 1 120 ? 3.907 9.997 -26.000 1.00 66.62 120 ASN A N 1
ATOM 892 C CA . ASN A 1 120 ? 2.456 9.913 -25.761 1.00 66.62 120 ASN A CA 1
ATOM 893 C C . ASN A 1 120 ? 2.026 9.690 -24.293 1.00 66.62 120 ASN A C 1
ATOM 895 O O . ASN A 1 120 ? 0.835 9.801 -24.005 1.00 66.62 120 ASN A O 1
ATOM 899 N N . THR A 1 121 ? 2.930 9.404 -23.344 1.00 69.62 121 THR A N 1
ATOM 900 C CA . THR A 1 121 ? 2.537 9.120 -21.937 1.00 69.62 121 THR A CA 1
ATOM 901 C C . THR A 1 121 ? 2.795 10.259 -20.953 1.00 69.62 121 THR A C 1
ATOM 903 O O . THR A 1 121 ? 2.323 10.196 -19.818 1.00 69.62 121 THR A O 1
ATOM 906 N N . VAL A 1 122 ? 3.476 11.334 -21.366 1.00 72.12 122 VAL A N 1
ATOM 907 C CA . VAL A 1 122 ? 3.763 12.490 -20.494 1.00 72.12 122 VAL A CA 1
ATOM 908 C C . VAL A 1 122 ? 2.482 13.146 -19.946 1.00 72.12 122 VAL A C 1
ATOM 910 O O . VAL A 1 122 ? 2.429 13.400 -18.740 1.00 72.12 122 VAL A O 1
ATOM 913 N N . PRO A 1 123 ? 1.413 13.363 -20.745 1.00 80.19 123 PRO A N 1
ATOM 914 C CA . PRO A 1 123 ? 0.158 13.901 -20.216 1.00 80.19 123 PRO A CA 1
ATOM 915 C C . PRO A 1 123 ? -0.502 12.980 -19.182 1.00 80.19 123 PRO A C 1
ATOM 917 O O . PRO A 1 123 ? -1.017 13.459 -18.174 1.00 80.19 123 PRO A O 1
ATOM 920 N N . LEU A 1 124 ? -0.446 11.660 -19.399 1.00 78.12 124 LEU A N 1
ATOM 921 C CA . LEU A 1 124 ? -0.993 10.668 -18.472 1.00 78.12 124 LEU A CA 1
ATOM 922 C C . LEU A 1 124 ? -0.226 10.672 -17.147 1.00 78.12 124 LEU A C 1
ATOM 924 O O . LEU A 1 124 ? -0.841 10.715 -16.087 1.00 78.12 124 LEU A O 1
ATOM 928 N N . ALA A 1 125 ? 1.106 10.684 -17.198 1.00 76.00 125 ALA A N 1
ATOM 929 C CA . ALA A 1 125 ? 1.926 10.737 -15.996 1.00 76.00 125 ALA A CA 1
ATOM 930 C C . ALA A 1 125 ? 1.656 11.997 -15.161 1.00 76.00 125 ALA A C 1
ATOM 932 O O . ALA A 1 125 ? 1.538 11.904 -13.943 1.00 76.00 125 ALA A O 1
ATOM 933 N N . ASN A 1 126 ? 1.508 13.159 -15.806 1.00 80.06 126 ASN A N 1
ATOM 934 C CA . ASN A 1 126 ? 1.199 14.416 -15.117 1.00 80.06 126 ASN 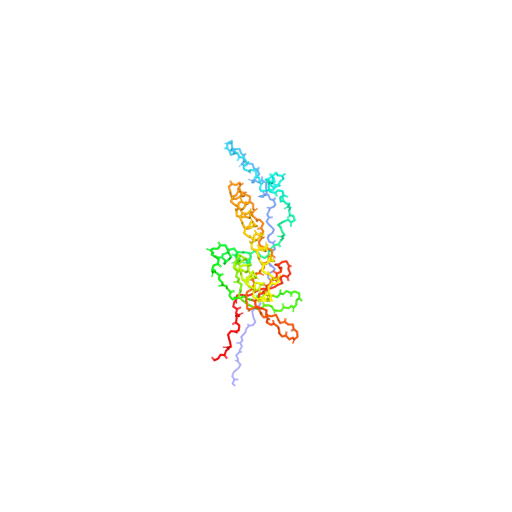A CA 1
ATOM 935 C C . ASN A 1 126 ? -0.212 14.413 -14.506 1.00 80.06 126 ASN A C 1
ATOM 937 O O . ASN A 1 126 ? -0.414 14.936 -13.408 1.00 80.06 126 ASN A O 1
ATOM 941 N N . ALA A 1 127 ? -1.188 13.810 -15.193 1.00 81.94 127 ALA A N 1
ATOM 942 C CA . ALA A 1 127 ? -2.536 13.643 -14.657 1.00 81.94 127 ALA A CA 1
ATOM 943 C C . ALA A 1 127 ? -2.537 12.733 -13.419 1.00 81.94 127 ALA A C 1
ATOM 945 O O . ALA A 1 127 ? -3.144 13.084 -12.408 1.00 81.94 127 ALA A O 1
ATOM 946 N N . VAL A 1 128 ? -1.818 11.606 -13.470 1.00 80.25 128 VAL A N 1
ATOM 947 C CA . VAL A 1 128 ? -1.665 10.703 -12.319 1.00 80.25 128 VAL A CA 1
ATOM 948 C C . VAL A 1 128 ? -0.991 11.429 -11.158 1.00 80.25 128 VAL A C 1
ATOM 950 O O . VAL A 1 128 ? -1.530 11.407 -10.059 1.00 80.25 128 VAL A O 1
ATOM 953 N N . ASP A 1 129 ? 0.116 12.130 -11.398 1.00 81.81 129 ASP A N 1
ATOM 954 C CA . ASP A 1 129 ? 0.846 12.878 -10.365 1.00 81.81 129 ASP A CA 1
ATOM 955 C C . ASP A 1 129 ? -0.040 13.930 -9.672 1.00 81.81 129 ASP A C 1
ATOM 957 O O . ASP A 1 129 ? -0.101 14.008 -8.445 1.00 81.81 129 ASP A O 1
ATOM 961 N N . THR A 1 130 ? -0.838 14.663 -10.454 1.00 85.38 130 THR A N 1
ATOM 962 C CA . THR A 1 130 ? -1.791 15.657 -9.930 1.00 85.38 130 THR A CA 1
ATOM 963 C C . THR A 1 130 ? -2.871 15.012 -9.057 1.00 85.38 130 THR A C 1
ATOM 965 O O . THR A 1 130 ? -3.170 15.501 -7.966 1.00 85.38 130 THR A O 1
ATOM 968 N N . ILE A 1 131 ? -3.464 13.906 -9.523 1.00 83.06 131 ILE A N 1
ATOM 969 C CA . ILE A 1 131 ? -4.505 13.175 -8.785 1.00 83.06 131 ILE A CA 1
ATOM 970 C C . ILE A 1 131 ? -3.930 12.594 -7.490 1.00 83.06 131 ILE A C 1
ATOM 972 O O . ILE A 1 131 ? -4.574 12.662 -6.444 1.00 83.06 131 ILE A O 1
ATOM 976 N N . VAL A 1 132 ? -2.711 12.056 -7.550 1.00 82.00 132 VAL A N 1
ATOM 977 C CA . VAL A 1 132 ? -1.999 11.500 -6.399 1.00 82.00 132 VAL A CA 1
ATOM 978 C C . VAL A 1 132 ? -1.717 12.582 -5.361 1.00 82.00 132 VAL A C 1
ATOM 980 O O . VAL A 1 132 ? -2.064 12.397 -4.194 1.00 82.00 132 VAL A O 1
ATOM 983 N N . GLY A 1 133 ? -1.147 13.717 -5.775 1.00 80.88 133 GLY A N 1
ATOM 984 C CA . GLY A 1 133 ? -0.829 14.825 -4.875 1.00 80.88 133 GLY A CA 1
ATOM 985 C C . GLY A 1 133 ? -2.065 15.362 -4.156 1.00 80.88 133 GLY A C 1
ATOM 986 O O . GLY A 1 133 ? -2.060 15.490 -2.932 1.00 80.88 133 GLY A O 1
ATOM 987 N N . LYS A 1 134 ? -3.157 15.589 -4.898 1.00 84.44 134 LYS A N 1
ATOM 988 C CA . LYS A 1 134 ? -4.433 16.011 -4.307 1.00 84.44 134 LYS A CA 1
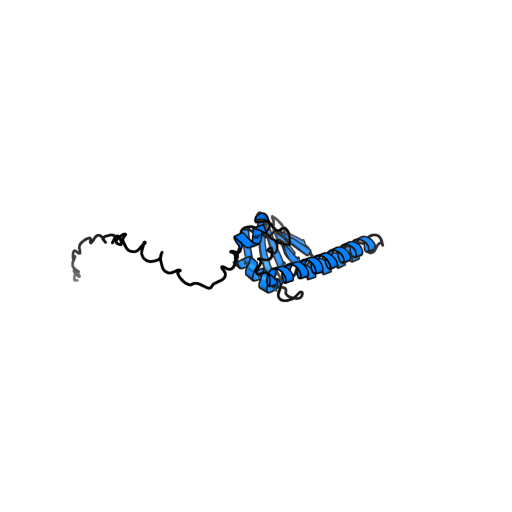ATOM 989 C C . LYS A 1 134 ? -5.000 14.952 -3.357 1.00 84.44 134 LYS A C 1
ATOM 991 O O . LYS A 1 134 ? -5.387 15.282 -2.242 1.00 84.44 134 LYS A O 1
ATOM 996 N N . GLY A 1 135 ? -5.007 13.685 -3.770 1.00 81.44 135 GLY A N 1
ATOM 997 C CA . GLY A 1 135 ? -5.548 12.593 -2.963 1.00 81.44 135 GLY A CA 1
ATOM 998 C C . GLY A 1 135 ? -4.819 12.394 -1.631 1.00 81.44 135 GLY A C 1
ATOM 999 O O . GLY A 1 135 ? -5.459 12.042 -0.643 1.00 81.44 135 GLY A O 1
ATOM 1000 N N . PHE A 1 136 ? -3.504 12.637 -1.575 1.00 81.19 136 PHE A N 1
ATOM 1001 C CA . PHE A 1 136 ? -2.755 12.608 -0.315 1.00 81.19 136 PHE A CA 1
ATOM 1002 C C . PHE A 1 136 ? -3.080 13.788 0.590 1.00 81.19 136 PHE A C 1
ATOM 1004 O O . PHE A 1 136 ? -3.334 13.567 1.768 1.00 81.19 136 PHE A O 1
ATOM 1011 N N . ALA A 1 137 ? -3.130 15.005 0.046 1.00 83.94 137 ALA A N 1
ATOM 1012 C CA . ALA A 1 137 ? -3.498 16.182 0.828 1.00 83.94 137 ALA A CA 1
ATOM 1013 C C . ALA A 1 137 ? -4.911 16.043 1.424 1.00 83.94 137 ALA A C 1
ATOM 1015 O O . ALA A 1 137 ? -5.122 16.331 2.601 1.00 83.94 137 ALA A O 1
ATOM 1016 N N . ASP A 1 138 ? -5.863 15.529 0.638 1.00 84.81 138 ASP A N 1
ATOM 1017 C CA . ASP A 1 138 ? -7.232 15.275 1.094 1.00 84.81 138 ASP A CA 1
ATOM 1018 C C . ASP A 1 138 ? -7.270 14.193 2.197 1.00 84.81 138 ASP A C 1
ATOM 1020 O O . ASP A 1 138 ? -8.007 14.333 3.178 1.00 84.81 138 ASP A O 1
ATOM 1024 N N . TYR A 1 139 ? -6.452 13.137 2.077 1.00 83.25 139 TYR A N 1
ATOM 1025 C CA . TYR A 1 139 ? -6.330 12.080 3.089 1.00 83.25 139 TYR A CA 1
ATOM 1026 C C . TYR A 1 139 ? -5.679 12.572 4.387 1.00 83.25 139 TYR A C 1
ATOM 1028 O O . TYR A 1 139 ? -6.198 12.287 5.462 1.00 83.25 139 TYR A O 1
ATOM 1036 N N . GLU A 1 140 ? -4.575 13.319 4.306 1.00 84.94 140 GLU A N 1
ATOM 1037 C CA . GLU A 1 140 ? -3.896 13.907 5.470 1.00 84.94 140 GLU A CA 1
ATOM 1038 C C . GLU A 1 140 ? -4.839 14.860 6.213 1.00 84.94 140 GLU A C 1
ATOM 1040 O O . GLU A 1 140 ? -5.026 14.727 7.421 1.00 84.94 140 GLU A O 1
ATOM 1045 N N . ALA A 1 141 ? -5.544 15.730 5.482 1.00 87.62 141 ALA A N 1
ATOM 1046 C CA . ALA A 1 141 ? -6.538 16.622 6.066 1.00 87.62 141 ALA A CA 1
ATOM 1047 C C . ALA A 1 141 ? -7.701 15.861 6.725 1.00 87.62 141 ALA A C 1
ATOM 1049 O O . ALA A 1 141 ? -8.210 16.294 7.757 1.00 87.62 141 ALA A O 1
ATOM 1050 N N . MET A 1 142 ? -8.151 14.744 6.141 1.00 88.50 142 MET A N 1
ATOM 1051 C CA . MET A 1 142 ? -9.158 13.874 6.759 1.00 88.50 142 MET A CA 1
ATOM 1052 C C . MET A 1 142 ? -8.619 13.237 8.041 1.00 88.50 142 MET A C 1
ATOM 1054 O O . MET A 1 142 ? -9.256 13.349 9.085 1.00 88.50 142 MET A O 1
ATOM 1058 N N . ARG A 1 143 ? -7.425 12.639 7.994 1.00 86.69 143 ARG A N 1
ATOM 1059 C CA . ARG A 1 143 ? -6.782 12.010 9.152 1.00 86.69 143 ARG A CA 1
ATOM 1060 C C . ARG A 1 143 ? -6.650 12.993 10.316 1.00 86.69 143 ARG A C 1
ATOM 1062 O O . ARG A 1 143 ? -7.028 12.653 11.434 1.00 86.69 143 ARG A O 1
ATOM 1069 N N . ASP A 1 144 ? -6.160 14.199 10.048 1.00 87.44 144 ASP A N 1
ATOM 1070 C CA . ASP A 1 144 ? -5.919 15.212 11.076 1.00 87.44 144 ASP A CA 1
ATOM 1071 C C . ASP A 1 144 ? -7.240 15.688 11.708 1.00 87.44 144 ASP A C 1
ATOM 1073 O O . ASP A 1 144 ? -7.379 15.660 12.932 1.00 87.44 144 ASP A O 1
ATOM 1077 N N . ARG A 1 145 ? -8.272 15.981 10.896 1.00 88.44 145 ARG A N 1
ATOM 1078 C CA . ARG A 1 145 ? -9.622 16.311 11.405 1.00 88.44 145 ARG A CA 1
ATOM 1079 C C . ARG A 1 145 ? -10.215 15.198 12.268 1.00 88.44 145 ARG A C 1
ATOM 1081 O O . ARG A 1 145 ? -10.901 15.476 13.250 1.00 88.44 145 ARG A O 1
ATOM 1088 N N . ARG A 1 146 ? -10.003 13.935 11.891 1.00 88.38 146 ARG A N 1
ATOM 1089 C CA . ARG A 1 146 ? -10.519 12.780 12.640 1.00 88.38 146 ARG A CA 1
ATOM 1090 C C . ARG A 1 146 ? -9.789 12.583 13.957 1.00 88.38 146 ARG A C 1
ATOM 1092 O O . ARG A 1 146 ? -10.446 12.311 14.960 1.00 88.38 146 ARG A O 1
ATOM 1099 N N . ALA A 1 147 ? -8.472 12.779 13.974 1.00 85.81 147 ALA A N 1
ATOM 1100 C CA . ALA A 1 147 ? -7.677 12.744 15.196 1.00 85.81 147 ALA A CA 1
ATOM 1101 C C . ALA A 1 147 ? -8.146 13.809 16.204 1.00 85.81 147 ALA A C 1
ATOM 1103 O O . ALA A 1 147 ? -8.358 13.489 17.372 1.00 85.81 147 ALA A O 1
ATOM 1104 N N . GLU A 1 148 ? -8.410 15.039 15.747 1.00 87.38 148 GLU A N 1
ATOM 1105 C CA . GLU A 1 148 ? -8.950 16.126 16.583 1.00 87.38 148 GLU A CA 1
ATOM 1106 C C . GLU A 1 148 ? -10.325 15.800 17.193 1.00 87.38 148 GLU A C 1
ATOM 1108 O O . GLU A 1 148 ? -10.657 16.265 18.283 1.00 87.38 148 GLU A O 1
ATOM 1113 N N . GLN A 1 149 ? -11.129 14.983 16.508 1.00 85.25 149 GLN A N 1
ATOM 1114 C CA . GLN A 1 149 ? -12.479 14.597 16.934 1.00 85.25 149 GLN A CA 1
ATOM 1115 C C . GLN A 1 149 ? -12.529 13.244 17.665 1.00 85.25 149 GLN A C 1
ATOM 1117 O O . GLN A 1 149 ? -13.611 12.785 18.066 1.00 85.25 149 GLN A O 1
ATOM 1122 N N . ASP A 1 150 ? -11.371 12.604 17.862 1.00 83.81 150 ASP A N 1
ATOM 1123 C CA . ASP A 1 150 ? -11.257 11.250 18.408 1.00 83.81 150 ASP A CA 1
ATOM 1124 C C . ASP A 1 150 ? -12.172 10.269 17.635 1.00 83.81 150 ASP A C 1
ATOM 1126 O O . ASP A 1 150 ? -13.041 9.577 18.181 1.00 83.81 150 ASP A O 1
ATOM 1130 N N . LEU A 1 151 ? -12.016 10.300 16.309 1.00 84.50 151 LEU A N 1
ATOM 1131 C CA . LEU A 1 151 ? -12.650 9.413 15.340 1.00 84.50 151 LEU A CA 1
ATOM 1132 C C . LEU A 1 151 ? -11.621 8.433 14.768 1.00 84.50 151 LEU A C 1
ATOM 1134 O O . LEU A 1 151 ? -10.468 8.782 14.525 1.00 84.50 151 LEU A O 1
ATOM 1138 N N . ASP A 1 152 ? -12.057 7.200 14.510 1.00 82.75 152 ASP A N 1
ATOM 1139 C CA . ASP A 1 152 ? -11.196 6.171 13.923 1.00 82.75 152 ASP A CA 1
ATOM 1140 C C . ASP A 1 152 ? -10.872 6.516 12.464 1.00 82.75 152 ASP A C 1
ATOM 1142 O O . ASP A 1 152 ? -11.778 6.850 11.698 1.00 82.75 152 ASP A O 1
ATOM 1146 N N . VAL A 1 153 ? -9.610 6.389 12.058 1.00 83.25 153 VAL A N 1
ATOM 1147 C CA . VAL A 1 153 ? -9.181 6.547 10.659 1.00 83.25 153 VAL A CA 1
ATOM 1148 C C . VAL A 1 153 ? -9.459 5.241 9.894 1.00 83.25 153 VAL A C 1
ATOM 1150 O O . VAL A 1 153 ? -9.263 4.157 10.460 1.00 83.25 153 VAL A O 1
ATOM 1153 N N . PRO A 1 154 ? -9.946 5.298 8.638 1.00 80.12 154 PRO A N 1
ATOM 1154 C CA . PRO A 1 154 ? -10.069 4.112 7.794 1.00 80.12 154 PRO A CA 1
ATOM 1155 C C . PRO A 1 154 ? -8.745 3.345 7.692 1.00 80.12 154 PRO A C 1
ATOM 1157 O O . PRO A 1 154 ? -7.680 3.964 7.687 1.00 80.12 154 PRO A O 1
ATOM 1160 N N . PRO A 1 155 ? -8.792 2.007 7.606 1.00 77.19 155 PRO A N 1
ATOM 1161 C CA . PRO A 1 155 ? -7.580 1.217 7.495 1.00 77.19 155 PRO A CA 1
ATOM 1162 C C . PRO A 1 155 ? -6.904 1.448 6.151 1.00 77.19 155 PRO A C 1
ATOM 1164 O O . PRO A 1 155 ? -7.518 1.826 5.150 1.00 77.19 155 PRO A O 1
ATOM 1167 N N . VAL A 1 156 ? -5.631 1.078 6.097 1.00 79.38 156 VAL A N 1
ATOM 1168 C CA . VAL A 1 156 ? -4.990 0.790 4.819 1.00 79.38 156 VAL A CA 1
ATOM 1169 C C . VAL A 1 156 ? -5.706 -0.411 4.186 1.00 79.38 156 VAL A C 1
ATOM 1171 O O . VAL A 1 156 ? -5.892 -1.429 4.841 1.00 79.38 156 VAL A O 1
ATOM 1174 N N . HIS A 1 157 ? -6.099 -0.300 2.913 1.00 83.94 157 HIS A N 1
ATOM 1175 C CA . HIS A 1 157 ? -6.763 -1.389 2.172 1.00 83.94 157 HIS A CA 1
ATOM 1176 C C . HIS A 1 157 ? -5.805 -2.228 1.322 1.00 83.94 157 HIS A C 1
ATOM 1178 O O . HIS A 1 157 ? -6.147 -3.331 0.902 1.00 83.94 157 HIS A O 1
ATOM 1184 N N . TYR A 1 158 ? -4.611 -1.704 1.040 1.00 89.56 158 TYR A N 1
ATOM 1185 C CA . TYR A 1 158 ? -3.643 -2.343 0.158 1.00 89.56 158 TYR A CA 1
ATOM 1186 C C . TYR A 1 158 ? -2.246 -2.322 0.751 1.00 89.56 158 TYR A C 1
ATOM 1188 O O . TYR A 1 158 ? -1.761 -1.278 1.194 1.00 89.56 158 TYR A O 1
ATOM 1196 N N . ILE A 1 159 ? -1.558 -3.450 0.630 1.00 91.38 159 ILE A N 1
ATOM 1197 C CA . ILE A 1 159 ? -0.109 -3.500 0.786 1.00 91.38 159 ILE A CA 1
ATOM 1198 C C . ILE A 1 159 ? 0.52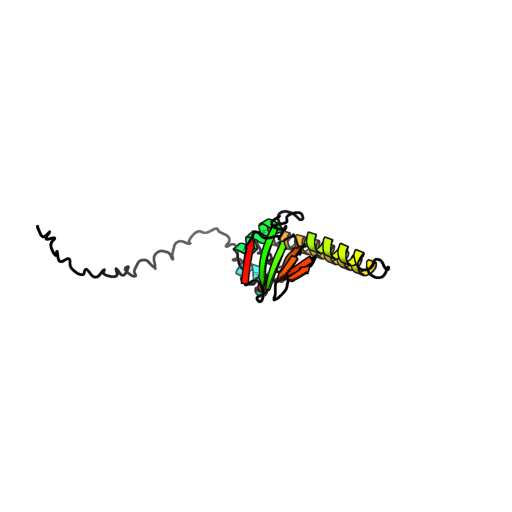0 -3.197 -0.567 1.00 91.38 159 ILE A C 1
ATOM 1200 O O . ILE A 1 159 ? 0.117 -3.746 -1.595 1.00 91.38 159 ILE A O 1
ATOM 1204 N N . HIS A 1 160 ? 1.509 -2.313 -0.554 1.00 92.75 160 HIS A N 1
ATOM 1205 C CA . HIS A 1 160 ? 2.215 -1.855 -1.738 1.00 92.75 160 HIS A CA 1
ATOM 1206 C C . HIS A 1 160 ? 3.636 -2.404 -1.704 1.00 92.75 160 HIS A C 1
ATOM 1208 O O . HIS A 1 160 ? 4.384 -2.118 -0.775 1.00 92.75 160 HIS A O 1
ATOM 1214 N N . PHE A 1 161 ? 4.003 -3.179 -2.715 1.00 93.88 161 PHE A N 1
ATOM 1215 C CA . PHE A 1 161 ? 5.320 -3.777 -2.858 1.00 93.88 161 PHE A CA 1
ATOM 1216 C C . PHE A 1 161 ? 6.099 -3.121 -3.997 1.00 93.88 161 PHE A C 1
ATOM 1218 O O . PHE A 1 161 ? 5.529 -2.799 -5.047 1.00 93.88 161 PHE A O 1
ATOM 1225 N N . ARG A 1 162 ? 7.413 -2.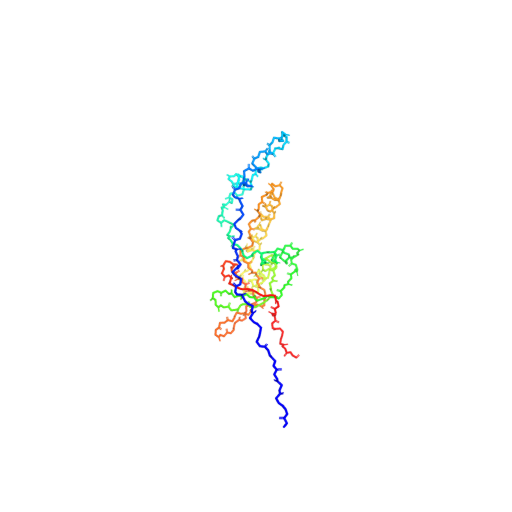995 -3.806 1.00 94.06 162 ARG A N 1
ATOM 1226 C CA . ARG A 1 162 ? 8.394 -2.947 -4.896 1.00 94.06 162 ARG A CA 1
ATOM 1227 C C . ARG A 1 162 ? 9.163 -4.264 -4.957 1.00 94.06 162 ARG A C 1
ATOM 1229 O O . ARG A 1 162 ? 9.242 -4.967 -3.946 1.00 94.06 162 ARG A O 1
ATOM 1236 N N . ASP A 1 163 ? 9.724 -4.555 -6.126 1.00 94.56 163 ASP A N 1
ATOM 1237 C CA . ASP A 1 163 ? 10.554 -5.741 -6.374 1.00 94.56 163 ASP A CA 1
ATOM 1238 C C . ASP A 1 163 ? 9.844 -7.026 -5.917 1.00 94.56 163 ASP A C 1
ATOM 1240 O O . ASP A 1 163 ? 10.369 -7.829 -5.142 1.00 94.56 163 ASP A O 1
ATOM 1244 N N . ALA A 1 164 ? 8.580 -7.153 -6.327 1.00 95.44 164 ALA A N 1
ATOM 1245 C CA . ALA A 1 164 ? 7.700 -8.218 -5.889 1.00 95.44 164 ALA A CA 1
ATOM 1246 C C . ALA A 1 164 ? 7.864 -9.455 -6.768 1.00 95.44 164 ALA A C 1
ATOM 1248 O O . ALA A 1 164 ? 7.843 -9.361 -7.992 1.00 95.44 164 ALA A O 1
ATOM 1249 N N . ARG A 1 165 ? 7.922 -10.627 -6.149 1.00 95.56 165 ARG A N 1
ATOM 1250 C CA . ARG A 1 165 ? 7.871 -11.923 -6.809 1.00 95.56 165 ARG A CA 1
ATOM 1251 C C . ARG A 1 165 ? 6.568 -12.617 -6.447 1.00 95.56 165 ARG A C 1
ATOM 1253 O O . ARG A 1 165 ? 6.284 -12.866 -5.277 1.00 95.56 165 ARG A O 1
ATOM 1260 N N . VAL A 1 166 ? 5.770 -12.935 -7.460 1.00 95.75 166 VAL A N 1
ATOM 1261 C CA . VAL A 1 166 ? 4.492 -13.636 -7.289 1.00 95.75 166 VAL A CA 1
ATOM 1262 C C . VAL A 1 166 ? 4.679 -15.092 -7.682 1.00 95.75 166 VAL A C 1
ATOM 1264 O O . VAL A 1 166 ? 4.912 -15.399 -8.850 1.00 95.75 166 VAL A O 1
ATOM 1267 N N . HIS A 1 167 ? 4.572 -15.983 -6.703 1.00 93.94 167 HIS A N 1
ATOM 1268 C CA . HIS A 1 167 ? 4.666 -17.426 -6.863 1.00 93.94 167 HIS A CA 1
ATOM 1269 C C . HIS A 1 167 ? 3.275 -18.045 -7.028 1.00 93.94 167 HIS A C 1
ATOM 1271 O O . HIS A 1 167 ? 2.406 -17.941 -6.159 1.00 93.94 167 HIS A O 1
ATOM 1277 N N . THR A 1 168 ? 3.103 -18.739 -8.148 1.00 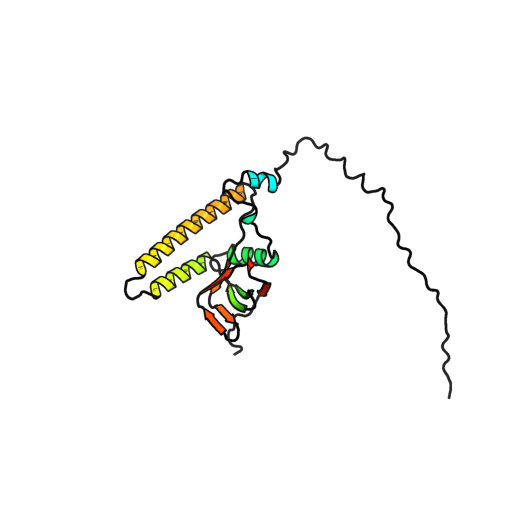88.69 168 THR A N 1
ATOM 1278 C CA . THR A 1 168 ? 1.983 -19.637 -8.445 1.00 88.69 168 THR A CA 1
ATOM 1279 C C . THR A 1 168 ? 2.552 -21.041 -8.707 1.00 88.69 168 THR A C 1
ATOM 1281 O O . THR A 1 168 ? 3.233 -21.592 -7.848 1.00 88.69 168 THR A O 1
ATOM 1284 N N . SER A 1 169 ? 2.352 -21.614 -9.899 1.00 89.00 169 SER A N 1
ATOM 1285 C CA . SER A 1 169 ? 3.128 -22.769 -10.384 1.00 89.00 169 SER A CA 1
ATOM 1286 C C . SER A 1 169 ? 4.528 -22.375 -10.878 1.00 89.00 169 SER A C 1
ATOM 1288 O O . SER A 1 169 ? 5.451 -23.185 -10.865 1.00 89.00 169 SER A O 1
ATOM 1290 N N . GLN A 1 170 ? 4.679 -21.119 -11.296 1.00 92.19 170 GLN A N 1
ATOM 1291 C CA . GLN A 1 170 ? 5.931 -20.457 -11.653 1.00 92.19 170 GLN A CA 1
ATOM 1292 C C . GLN A 1 170 ? 6.030 -19.146 -10.870 1.00 92.19 170 GLN A C 1
ATOM 1294 O O . GLN A 1 170 ? 5.096 -18.787 -10.147 1.00 92.19 170 GLN A O 1
ATOM 1299 N N . TYR A 1 171 ? 7.139 -18.424 -11.014 1.00 92.44 171 TYR A N 1
ATOM 1300 C CA . TYR A 1 171 ? 7.251 -17.074 -10.478 1.00 92.44 171 TYR A CA 1
ATOM 1301 C C . TYR A 1 171 ? 7.245 -16.026 -11.590 1.00 92.44 171 TYR A C 1
ATOM 1303 O O . TYR A 1 171 ? 7.675 -16.276 -12.716 1.00 92.44 171 TYR A O 1
ATOM 1311 N N . THR A 1 172 ? 6.734 -14.842 -11.270 1.00 95.69 172 THR A N 1
ATOM 1312 C CA . THR A 1 172 ? 6.838 -13.651 -12.116 1.00 95.69 172 THR A CA 1
ATOM 1313 C C . THR A 1 172 ? 7.253 -12.479 -11.249 1.00 95.69 172 THR A C 1
ATOM 1315 O O . THR A 1 172 ? 6.690 -12.276 -10.170 1.00 95.69 172 THR A O 1
ATOM 1318 N N . ASP A 1 173 ? 8.238 -11.730 -11.732 1.00 95.62 173 ASP A N 1
ATOM 1319 C CA . ASP A 1 173 ? 8.758 -10.553 -11.055 1.00 95.62 173 ASP A CA 1
ATOM 1320 C C . ASP A 1 173 ? 8.016 -9.301 -11.542 1.00 95.62 173 ASP A C 1
ATOM 1322 O O . ASP A 1 173 ? 7.850 -9.067 -12.741 1.00 95.62 173 ASP A O 1
ATOM 1326 N N . TYR A 1 174 ? 7.558 -8.499 -10.588 1.00 95.25 174 TYR A N 1
ATOM 1327 C CA . TYR A 1 174 ? 6.828 -7.259 -10.786 1.00 95.25 174 TYR A CA 1
ATOM 1328 C C . TYR A 1 174 ? 7.583 -6.128 -10.088 1.00 95.25 174 TYR A C 1
ATOM 1330 O O . TYR A 1 174 ? 7.684 -6.123 -8.858 1.00 95.25 174 TYR A O 1
ATOM 1338 N N . PRO A 1 175 ? 8.067 -5.120 -10.832 1.00 94.62 175 PRO A N 1
ATOM 1339 C CA . PRO A 1 175 ? 8.764 -3.987 -10.230 1.00 94.62 175 PRO A CA 1
ATOM 1340 C C . PRO A 1 175 ? 7.914 -3.238 -9.197 1.00 94.62 175 PRO A C 1
ATOM 1342 O O . PRO A 1 175 ? 8.427 -2.760 -8.191 1.00 94.62 175 PRO A O 1
ATOM 1345 N N . LEU A 1 176 ? 6.603 -3.156 -9.441 1.00 95.56 176 LEU A N 1
ATOM 1346 C CA . LEU A 1 176 ? 5.607 -2.643 -8.508 1.00 95.56 176 LEU A CA 1
ATOM 1347 C C . LEU A 1 176 ? 4.415 -3.589 -8.482 1.00 95.56 176 LEU A C 1
ATOM 1349 O O . LEU A 1 176 ? 3.899 -3.981 -9.528 1.00 95.56 176 LEU A O 1
ATOM 1353 N N . PHE A 1 177 ? 3.951 -3.916 -7.282 1.00 95.31 177 PHE A N 1
ATOM 1354 C CA . PHE A 1 177 ? 2.788 -4.773 -7.085 1.00 95.31 177 PHE A CA 1
ATOM 1355 C C . PHE A 1 177 ? 1.950 -4.254 -5.920 1.00 95.31 177 PHE A C 1
ATOM 1357 O O . PHE A 1 177 ? 2.477 -3.627 -5.002 1.00 95.31 177 PHE A O 1
ATOM 1364 N N . ARG A 1 178 ? 0.639 -4.484 -5.946 1.00 94.56 178 ARG A N 1
ATOM 1365 C CA . ARG A 1 178 ? -0.239 -4.182 -4.812 1.00 94.56 178 ARG A CA 1
ATOM 1366 C C . ARG A 1 178 ? -1.190 -5.342 -4.577 1.00 94.56 178 ARG A C 1
ATOM 1368 O O . ARG A 1 178 ? -1.643 -5.957 -5.537 1.00 94.56 178 ARG A O 1
ATOM 1375 N N . VAL A 1 179 ? -1.518 -5.595 -3.319 1.00 93.31 179 VAL A N 1
ATOM 1376 C CA . VAL A 1 179 ? -2.439 -6.662 -2.907 1.00 93.31 179 VAL A CA 1
ATOM 1377 C C . VAL A 1 179 ? -3.443 -6.108 -1.909 1.00 93.31 179 VAL A C 1
ATOM 1379 O O . VAL A 1 179 ? -3.079 -5.287 -1.063 1.00 93.31 179 VAL A O 1
ATOM 1382 N N . ALA A 1 180 ? -4.707 -6.504 -2.048 1.00 91.75 180 ALA A N 1
ATOM 1383 C CA . ALA A 1 180 ? -5.752 -6.119 -1.112 1.00 91.75 180 ALA A CA 1
ATOM 1384 C C . ALA A 1 180 ? -5.543 -6.857 0.211 1.00 91.75 180 ALA A C 1
ATOM 1386 O O . ALA A 1 180 ? -5.292 -8.060 0.217 1.00 91.75 180 ALA A O 1
ATOM 1387 N N . ILE A 1 181 ? -5.640 -6.135 1.324 1.00 89.06 181 ILE A N 1
ATOM 1388 C CA . ILE A 1 181 ? -5.465 -6.717 2.660 1.00 89.06 181 ILE A CA 1
ATOM 1389 C C . ILE A 1 181 ? -6.566 -7.735 2.962 1.00 89.06 181 ILE A C 1
ATOM 1391 O O . ILE A 1 181 ? -6.280 -8.770 3.555 1.00 89.06 181 ILE A O 1
ATOM 1395 N N . ASP A 1 182 ? -7.780 -7.492 2.469 1.00 86.94 182 ASP A N 1
ATOM 1396 C CA . ASP A 1 182 ? -8.926 -8.390 2.646 1.00 86.94 182 ASP A CA 1
ATOM 1397 C C . ASP A 1 182 ? -8.716 -9.772 1.998 1.00 86.94 182 ASP A C 1
ATOM 1399 O O . ASP A 1 182 ? -9.341 -10.749 2.409 1.00 86.94 182 ASP A O 1
ATOM 1403 N N . ASP A 1 183 ? -7.799 -9.877 1.031 1.00 89.81 183 ASP A N 1
ATOM 1404 C CA . ASP A 1 183 ? -7.472 -11.134 0.354 1.00 89.81 183 ASP A CA 1
ATOM 1405 C C . ASP A 1 183 ? -6.283 -11.869 1.000 1.00 89.81 183 ASP A C 1
ATOM 1407 O O . ASP A 1 183 ? -5.860 -12.911 0.488 1.00 89.81 183 ASP A O 1
ATOM 1411 N N . ILE A 1 184 ? -5.687 -11.327 2.069 1.00 92.06 184 ILE A N 1
ATOM 1412 C CA . ILE A 1 184 ? -4.509 -11.905 2.725 1.00 92.06 184 ILE A CA 1
ATOM 1413 C C . ILE A 1 184 ? -4.950 -12.934 3.762 1.00 92.06 184 ILE A C 1
ATOM 1415 O O . ILE A 1 184 ? -5.574 -12.609 4.768 1.00 92.06 184 ILE A O 1
ATOM 1419 N N . SER A 1 185 ? -4.557 -14.189 3.553 1.00 93.00 185 SER A N 1
ATOM 1420 C CA . SER A 1 185 ? -4.819 -15.277 4.500 1.00 93.00 185 SER A CA 1
ATOM 1421 C C . SER A 1 185 ? -3.667 -15.528 5.474 1.00 93.00 185 SER A C 1
ATOM 1423 O O . SER A 1 185 ? -3.866 -16.158 6.509 1.00 93.00 185 SER A O 1
ATOM 1425 N N . ALA A 1 186 ? -2.449 -15.104 5.127 1.00 93.31 186 ALA A N 1
ATOM 1426 C CA . ALA A 1 186 ? -1.260 -15.233 5.969 1.00 93.31 186 ALA A CA 1
ATOM 1427 C C . ALA A 1 186 ? -0.182 -14.233 5.542 1.00 93.31 186 ALA A C 1
ATOM 1429 O O . ALA A 1 186 ? -0.122 -13.839 4.377 1.00 93.31 186 ALA A O 1
ATOM 1430 N N . TRP A 1 187 ? 0.706 -13.868 6.462 1.00 94.25 187 TRP A N 1
ATOM 1431 C CA . TRP A 1 187 ? 1.847 -13.001 6.185 1.00 94.25 187 TRP A CA 1
ATOM 1432 C C . TRP A 1 187 ? 3.033 -13.348 7.086 1.00 94.25 187 TRP A C 1
ATOM 1434 O O . TRP A 1 187 ? 2.879 -13.963 8.142 1.00 94.25 187 TRP A O 1
ATOM 1444 N N . SER A 1 188 ? 4.229 -12.956 6.660 1.00 92.69 188 SER A N 1
ATOM 1445 C CA . SER A 1 188 ? 5.455 -13.085 7.441 1.00 92.69 188 SER A CA 1
ATOM 1446 C C . SER A 1 188 ? 6.426 -11.959 7.118 1.00 92.69 188 SER A C 1
ATOM 1448 O O . SER A 1 188 ? 6.542 -11.537 5.966 1.00 92.69 188 SER A O 1
ATOM 1450 N N . LEU A 1 189 ? 7.184 -11.525 8.123 1.00 90.00 189 LEU A N 1
ATOM 1451 C CA . LEU A 1 189 ? 8.343 -10.664 7.910 1.00 90.00 189 LEU A CA 1
ATOM 1452 C C . LEU A 1 189 ? 9.529 -11.471 7.387 1.00 90.00 189 LEU A C 1
ATOM 1454 O O . LEU A 1 189 ? 9.725 -12.625 7.768 1.00 90.00 189 LEU A O 1
ATOM 1458 N N . GLY A 1 190 ? 10.344 -10.832 6.555 1.00 77.50 190 GLY A N 1
ATOM 1459 C CA . GLY A 1 190 ? 11.494 -11.460 5.918 1.00 77.50 190 GLY A CA 1
ATOM 1460 C C . GLY A 1 190 ? 11.180 -12.054 4.543 1.00 77.50 190 GLY A C 1
ATOM 1461 O O . GLY A 1 190 ? 10.034 -12.091 4.094 1.00 77.50 190 GLY A O 1
ATOM 1462 N N . SER A 1 191 ? 12.253 -12.502 3.884 1.00 62.78 191 SER A N 1
ATOM 1463 C CA . SER A 1 191 ? 12.310 -12.947 2.485 1.00 62.78 191 SER A CA 1
ATOM 1464 C C . SER A 1 191 ? 12.079 -11.823 1.456 1.00 62.78 191 SER A C 1
ATOM 1466 O O . SER A 1 191 ? 11.004 -11.676 0.878 1.00 62.78 191 SER A O 1
ATOM 1468 N N . HIS A 1 192 ? 13.152 -11.082 1.170 1.00 52.94 192 HIS A N 1
ATOM 1469 C CA . HIS A 1 192 ? 13.494 -10.701 -0.200 1.00 52.94 192 HIS A CA 1
ATOM 1470 C C . HIS A 1 192 ? 14.583 -11.696 -0.615 1.00 52.94 192 HIS A C 1
ATOM 1472 O O . HIS A 1 192 ? 15.556 -11.855 0.122 1.00 52.94 192 HIS A O 1
ATOM 1478 N N . SER A 1 193 ? 14.392 -12.442 -1.701 1.00 51.66 193 SER A N 1
ATOM 1479 C CA . SER A 1 193 ? 15.437 -13.316 -2.230 1.00 51.66 193 SER A CA 1
ATOM 1480 C C . SER A 1 193 ? 16.542 -12.445 -2.832 1.00 51.66 193 SER A C 1
ATOM 1482 O O . SER A 1 193 ? 16.581 -12.257 -4.043 1.00 51.66 193 SER A O 1
ATOM 1484 N N . GLU A 1 194 ? 17.420 -11.887 -2.001 1.00 49.81 194 GLU A N 1
ATOM 1485 C CA . GLU A 1 194 ? 18.812 -11.837 -2.424 1.00 49.81 194 GLU A CA 1
ATOM 1486 C C . GLU A 1 194 ? 19.266 -13.286 -2.420 1.00 49.81 194 GLU A C 1
ATOM 1488 O O . GLU A 1 194 ? 19.039 -14.009 -1.444 1.00 49.81 194 GLU A O 1
ATOM 1493 N N . ASP A 1 195 ? 19.773 -13.734 -3.562 1.00 44.38 195 ASP A N 1
ATOM 1494 C CA . ASP A 1 195 ? 20.355 -15.053 -3.710 1.00 44.38 195 ASP A CA 1
ATOM 1495 C C . ASP A 1 195 ? 21.148 -15.394 -2.449 1.00 44.38 195 ASP A C 1
ATOM 1497 O O . ASP A 1 195 ? 22.027 -14.633 -2.032 1.00 44.38 195 ASP A O 1
ATOM 1501 N N . ALA A 1 196 ? 20.819 -16.532 -1.836 1.00 35.12 196 ALA A N 1
ATOM 1502 C CA . ALA A 1 196 ? 21.756 -17.232 -0.980 1.00 35.12 196 ALA A CA 1
ATOM 1503 C C . ALA A 1 196 ? 23.022 -17.457 -1.824 1.00 35.12 196 ALA A C 1
ATOM 1505 O O . ALA A 1 196 ? 23.092 -18.408 -2.602 1.00 35.12 196 ALA A O 1
ATOM 1506 N N . SER A 1 197 ? 23.943 -16.501 -1.735 1.00 34.19 197 SER A N 1
ATOM 1507 C CA . SER A 1 197 ? 25.237 -16.464 -2.408 1.00 34.19 197 SER A CA 1
ATOM 1508 C C . SER A 1 197 ? 26.301 -16.895 -1.417 1.00 34.19 197 SER A C 1
ATOM 1510 O O . SER A 1 197 ? 26.279 -16.364 -0.282 1.00 34.19 197 SER A O 1
#

Radius of gyration: 28.73 Å; Cα contacts (8 Å, |Δi|>4): 211; chains: 1; bounding box: 51×82×75 Å

Mean predicted aligned error: 14.96 Å

Foldseek 3Di:
DDDDDDDDDDDDDDDDDDDDDDPPPPPPPPPPPPDPDDPPLDDLVRCLVVPPVVDDVVLADDAPPVVQVVCCVQQVPDQPRWFWKWFAFPNKIKTAIFGHPLNLLVVVLVVQVVVPPVPPRPVVSVVSVVVSVVVVVVLVVSVVVCVVSVHDRRTDQKTKGAQMWIDDVHIDTDRIDIDGRVRTPDMDTDDDPPDPD

Nearest PDB structures (foldseek):
  5xju-assembly1_G  TM=7.803E-01  e=2.715E-02  Homo sapiens
  5nrl-assembly1_l  TM=6.920E-01  e=3.470E-02  Saccharomyces cerevisiae
  5nrl-assembly1_h  TM=7.021E-01  e=4.170E-02  Saccharomyces cerevisiae
  6aso-assembly1_G  TM=7.709E-01  e=6.811E-02  Saccharomyces cerevisiae
  6ppp-assembly2_O  TM=6.429E-01  e=1.512E-01  Schizosaccharomyces pombe 972h-

Secondary structure (DSSP, 8-state):
-------------------PPPTTSSSSSSS----TT---PPPHHHHHTT-TT---STTS----HHHHHHHHHHHSS-TT-EEEEEEEETTEEEEEEEE-HHHHHHHHHHHHHHHTTTTTSHHHHHHHHHHHHHHHHHHHHHHHHHHHTT-PPPPP-EEEEEEEEEESSSEEEEEEEEEEGGGEEEEEE--------

Solvent-accessible surface area (backbone atoms only — not comparable to full-atom values): 12156 Å² total; per-residue (Å²): 134,83,85,83,87,82,78,92,75,92,78,80,91,75,79,81,76,82,81,77,77,77,91,80,77,80,79,82,81,80,83,84,80,90,65,89,84,69,82,76,73,70,52,67,74,63,48,46,79,67,37,91,84,70,58,59,71,79,61,57,66,91,73,65,62,68,59,50,51,50,45,49,60,42,38,71,73,35,65,83,34,69,43,40,28,30,36,32,38,90,88,28,45,38,29,12,33,37,38,10,65,68,46,51,49,56,52,49,38,50,51,41,40,64,74,23,77,87,70,80,24,54,69,56,25,52,52,49,49,52,53,50,54,52,52,49,56,55,48,53,56,48,48,53,57,28,57,79,68,73,44,88,72,70,67,84,60,60,50,30,26,34,65,19,38,41,35,69,98,57,74,49,79,31,71,64,42,74,45,53,50,90,48,50,81,46,73,45,82,46,58,58,88,66,74,95,120

Sequence (197 aa):
MAASEGHLSSRSSSWMTVTTLPENEVDALQDASSVEGREATPSKVAKRKKDPDGLTKEDFPPRDFALEVLLGLTVDLSVDNAIGMSVVSSGMLISGIAIHRKKWLELLVAQIKDAGKDGNTVPLANAVDTIVGKGFADYEAMRDRRAEQDLDVPPVHYIHFRDARVHTSQYTDYPLFRVAIDDISAWSLGSHSEDAS